Protein AF-A0A3G9JBB1-F1 (afdb_monomer)

Structure (mmCIF, N/CA/C/O backbone):
data_AF-A0A3G9JBB1-F1
#
_entry.id   AF-A0A3G9JBB1-F1
#
loop_
_atom_site.group_PDB
_atom_site.id
_atom_site.type_symbol
_atom_site.label_atom_id
_atom_site.label_alt_id
_atom_site.label_comp_id
_atom_site.label_asym_id
_atom_site.label_entity_id
_atom_site.label_seq_id
_atom_site.pdbx_PDB_ins_code
_atom_site.Cartn_x
_atom_site.Cartn_y
_atom_site.Cartn_z
_atom_site.occupancy
_atom_site.B_iso_or_equiv
_atom_site.auth_seq_id
_atom_site.auth_comp_id
_atom_site.auth_asym_id
_atom_site.auth_atom_id
_atom_site.pdbx_PDB_model_num
ATOM 1 N N . MET A 1 1 ? 3.336 -1.553 23.315 1.00 47.22 1 MET A N 1
ATOM 2 C CA . MET A 1 1 ? 3.738 -2.913 23.726 1.00 47.22 1 MET A CA 1
ATOM 3 C C . MET A 1 1 ? 4.589 -3.436 22.586 1.00 47.22 1 MET A C 1
ATOM 5 O O . MET A 1 1 ? 4.088 -3.445 21.471 1.00 47.22 1 MET A O 1
ATOM 9 N N . ASN A 1 2 ? 5.869 -3.726 22.813 1.00 69.81 2 ASN A N 1
ATOM 10 C CA . ASN A 1 2 ? 6.768 -4.138 21.732 1.00 69.81 2 ASN A CA 1
ATOM 11 C C . ASN A 1 2 ? 6.823 -5.663 21.725 1.00 69.81 2 ASN A C 1
ATOM 13 O O . ASN A 1 2 ? 7.457 -6.243 22.601 1.00 69.81 2 ASN A O 1
ATOM 17 N N . VAL A 1 3 ? 6.118 -6.289 20.783 1.00 82.12 3 VAL A N 1
ATOM 18 C CA . VAL A 1 3 ? 6.202 -7.737 20.553 1.00 82.12 3 VAL A CA 1
ATOM 19 C C . VAL A 1 3 ? 7.591 -8.055 20.004 1.00 82.12 3 VAL A C 1
ATOM 21 O O . VAL A 1 3 ? 8.069 -7.390 19.088 1.00 82.12 3 VAL A O 1
ATOM 24 N N . THR A 1 4 ? 8.248 -9.062 20.564 1.00 90.12 4 THR A N 1
ATOM 25 C CA . THR A 1 4 ? 9.575 -9.529 20.152 1.00 90.12 4 THR A CA 1
ATOM 26 C C . THR A 1 4 ? 9.501 -10.921 19.526 1.00 90.12 4 THR A C 1
ATOM 28 O O . THR A 1 4 ? 8.534 -11.658 19.715 1.00 90.12 4 THR A O 1
ATOM 31 N N . GLN A 1 5 ? 10.563 -11.345 18.831 1.00 92.44 5 GLN A N 1
ATOM 32 C CA . GLN A 1 5 ? 10.673 -12.736 18.370 1.00 92.44 5 GLN A CA 1
ATOM 33 C C . GLN A 1 5 ? 10.567 -13.741 19.533 1.00 92.44 5 GLN A C 1
ATOM 35 O O . GLN A 1 5 ? 10.033 -14.832 19.350 1.00 92.44 5 GLN A O 1
ATOM 40 N N . THR A 1 6 ? 11.045 -13.380 20.729 1.00 92.12 6 THR A N 1
ATOM 41 C CA . THR A 1 6 ? 10.911 -14.205 21.939 1.00 92.12 6 THR A CA 1
ATOM 42 C C . THR A 1 6 ? 9.448 -14.392 22.324 1.00 92.12 6 THR A C 1
ATOM 44 O O . THR A 1 6 ? 9.048 -15.515 22.615 1.00 92.12 6 THR A O 1
ATOM 47 N N . ASP A 1 7 ? 8.642 -13.330 22.261 1.00 91.56 7 ASP A N 1
ATOM 48 C CA . ASP A 1 7 ? 7.207 -13.412 22.548 1.00 91.56 7 ASP A CA 1
ATOM 49 C C . ASP A 1 7 ? 6.498 -14.323 21.539 1.00 91.56 7 ASP A C 1
ATOM 51 O O . ASP A 1 7 ? 5.713 -15.186 21.927 1.00 91.56 7 ASP A O 1
ATOM 55 N N . LEU A 1 8 ? 6.838 -14.199 20.251 1.00 91.50 8 LEU A N 1
ATOM 56 C CA . LEU A 1 8 ? 6.270 -15.033 19.186 1.00 91.50 8 LEU A CA 1
ATOM 57 C C . LEU A 1 8 ? 6.675 -16.509 19.296 1.00 91.50 8 LEU A C 1
ATOM 59 O O . LEU A 1 8 ? 5.877 -17.388 18.981 1.00 91.50 8 LEU A O 1
ATOM 63 N N . ASN A 1 9 ? 7.887 -16.803 19.775 1.00 90.25 9 ASN A N 1
ATOM 64 C CA . ASN A 1 9 ? 8.353 -18.177 19.987 1.00 90.25 9 ASN A CA 1
ATOM 65 C C . ASN A 1 9 ? 7.564 -18.919 21.080 1.00 90.25 9 ASN A C 1
ATOM 67 O O . ASN A 1 9 ? 7.598 -20.149 21.115 1.00 90.25 9 ASN A O 1
ATOM 71 N N . ASN A 1 10 ? 6.854 -18.198 21.954 1.00 90.00 10 ASN A N 1
ATOM 72 C CA . ASN A 1 10 ? 5.991 -18.805 22.968 1.00 90.00 10 ASN A CA 1
ATOM 73 C C . ASN A 1 10 ? 4.667 -19.328 22.380 1.00 90.00 10 ASN A C 1
ATOM 75 O O . ASN A 1 10 ? 3.950 -20.066 23.057 1.00 90.00 10 ASN A O 1
ATOM 79 N N . ILE A 1 11 ? 4.336 -18.980 21.130 1.00 87.88 11 ILE A N 1
ATOM 80 C CA . ILE A 1 11 ? 3.127 -19.449 20.446 1.00 87.88 11 ILE A CA 1
ATOM 81 C C . ILE A 1 11 ? 3.381 -20.859 19.893 1.00 87.88 11 ILE A C 1
ATOM 83 O O . ILE A 1 11 ? 4.048 -21.049 18.876 1.00 87.88 11 ILE A O 1
ATOM 87 N N . GLN A 1 12 ? 2.839 -21.866 20.580 1.00 85.19 12 GLN A N 1
ATOM 88 C CA . GLN A 1 12 ? 2.955 -23.271 20.189 1.00 85.19 12 GLN A CA 1
ATOM 89 C C . GLN A 1 12 ? 1.917 -23.652 19.126 1.00 85.19 12 GLN A C 1
ATOM 91 O O . GLN A 1 12 ? 0.768 -23.221 19.173 1.00 85.19 12 GLN A O 1
ATOM 96 N N . ASN A 1 13 ? 2.305 -24.515 18.188 1.00 85.00 13 ASN A N 1
ATOM 97 C CA . ASN A 1 13 ? 1.392 -25.146 17.236 1.00 85.00 13 ASN A CA 1
ATOM 98 C C . ASN A 1 13 ? 1.797 -26.606 16.997 1.00 85.00 13 ASN A C 1
ATOM 100 O O . ASN A 1 13 ? 2.959 -26.975 17.153 1.00 85.00 13 ASN A O 1
ATOM 104 N N . SER A 1 14 ? 0.830 -27.432 16.600 1.00 84.31 14 SER A N 1
ATOM 105 C CA . SER A 1 14 ? 0.990 -28.885 16.453 1.00 84.31 14 SER A CA 1
ATOM 106 C C . SER A 1 14 ? 1.957 -29.312 15.342 1.00 84.31 14 SER A C 1
ATOM 108 O O . SER A 1 14 ? 2.439 -30.442 15.361 1.00 84.31 14 SER A O 1
ATOM 110 N N . ALA A 1 15 ? 2.250 -28.426 14.389 1.00 86.06 15 ALA A N 1
ATOM 111 C CA . ALA A 1 15 ? 3.086 -28.697 13.224 1.00 86.06 15 ALA A CA 1
ATOM 112 C C . ALA A 1 15 ? 4.494 -28.074 13.323 1.00 86.06 15 ALA A C 1
ATOM 114 O O . ALA A 1 15 ? 5.248 -28.108 12.354 1.00 86.06 15 ALA A O 1
ATOM 115 N N . ASN A 1 16 ? 4.871 -27.532 14.490 1.00 84.44 16 ASN A N 1
ATOM 116 C CA . ASN A 1 16 ? 6.160 -26.873 14.736 1.00 84.44 16 ASN A CA 1
ATOM 117 C C . ASN A 1 16 ? 6.489 -25.720 13.764 1.00 84.44 16 ASN A C 1
ATOM 119 O O . ASN A 1 16 ? 7.662 -25.400 13.552 1.00 84.44 16 ASN A O 1
ATOM 123 N N . TYR A 1 17 ? 5.475 -25.060 13.197 1.00 87.94 17 TYR A N 1
ATOM 124 C CA . TYR A 1 17 ? 5.674 -23.807 12.472 1.00 87.94 17 TYR A CA 1
ATOM 125 C C . TYR A 1 17 ? 6.250 -22.738 13.405 1.00 87.94 17 TYR A C 1
ATOM 127 O O . TYR A 1 17 ? 6.011 -22.750 14.612 1.00 87.94 17 TYR A O 1
ATOM 135 N N . LYS A 1 18 ? 7.010 -21.793 12.853 1.00 86.88 18 LYS A N 1
ATOM 136 C CA . LYS A 1 18 ? 7.541 -20.651 13.603 1.00 86.88 18 LYS A CA 1
ATOM 137 C C . LYS A 1 18 ? 6.987 -19.367 13.019 1.00 86.88 18 LYS A C 1
ATOM 139 O O . LYS A 1 18 ? 7.023 -19.181 11.806 1.00 86.88 18 LYS A O 1
ATOM 144 N N . ILE A 1 19 ? 6.522 -18.476 13.886 1.00 89.81 19 ILE A N 1
ATOM 145 C CA . ILE A 1 19 ? 6.138 -17.128 13.481 1.00 89.81 19 ILE A CA 1
ATOM 146 C C . ILE A 1 19 ? 7.417 -16.298 13.413 1.00 89.81 19 ILE A C 1
ATOM 148 O O . ILE A 1 19 ? 8.155 -16.198 14.395 1.00 89.81 19 ILE A O 1
ATOM 152 N N . LYS A 1 20 ? 7.697 -15.726 12.245 1.00 88.69 20 LYS A N 1
ATOM 153 C CA . LYS A 1 20 ? 8.835 -14.833 12.041 1.00 88.69 20 LYS A CA 1
ATOM 154 C C . LYS A 1 20 ? 8.417 -13.403 12.366 1.00 88.69 20 LYS A C 1
ATOM 156 O O . LYS A 1 20 ? 7.513 -12.870 11.734 1.00 88.69 20 LYS A O 1
ATOM 161 N N . TYR A 1 21 ? 9.110 -12.780 13.311 1.00 89.75 21 TYR A N 1
ATOM 162 C CA . TYR A 1 21 ? 9.045 -11.340 13.507 1.00 89.75 21 TYR A CA 1
ATOM 163 C C . TYR A 1 21 ? 9.788 -10.641 12.364 1.00 89.75 21 TYR A C 1
ATOM 165 O O . TYR A 1 21 ? 10.922 -11.003 12.040 1.00 89.75 21 TYR A O 1
ATOM 173 N N . CYS A 1 22 ? 9.165 -9.627 11.773 1.00 87.38 22 CYS A N 1
ATOM 174 C CA . CYS A 1 22 ? 9.817 -8.713 10.847 1.00 87.38 22 CYS A CA 1
ATOM 175 C C . CYS A 1 22 ? 9.667 -7.295 11.394 1.00 87.38 22 CYS A C 1
ATOM 177 O O . CYS A 1 22 ? 8.553 -6.838 11.629 1.00 87.38 22 CYS A O 1
ATOM 179 N N . SER A 1 23 ? 10.797 -6.632 11.643 1.00 86.56 23 SER A N 1
ATOM 180 C CA . SER A 1 23 ? 10.837 -5.229 12.068 1.00 86.56 23 SER A CA 1
ATOM 181 C C . SER A 1 23 ? 10.787 -4.248 10.903 1.00 86.56 23 SER A C 1
ATOM 183 O O . SER A 1 23 ? 10.598 -3.057 11.131 1.00 86.56 23 SER A O 1
ATOM 185 N N . ASP A 1 24 ? 11.025 -4.730 9.685 1.00 89.44 24 ASP A N 1
ATOM 186 C CA . ASP A 1 24 ? 11.075 -3.891 8.498 1.00 89.44 24 ASP A CA 1
ATOM 187 C C . ASP A 1 24 ? 9.656 -3.545 8.053 1.00 89.44 24 ASP A C 1
ATOM 189 O O . ASP A 1 24 ? 8.741 -4.364 8.139 1.00 89.44 24 ASP A O 1
ATOM 193 N N . THR A 1 25 ? 9.482 -2.335 7.525 1.00 89.06 25 THR A N 1
ATOM 194 C CA . THR A 1 25 ? 8.199 -1.876 6.982 1.00 89.06 25 THR A CA 1
ATOM 195 C C . THR A 1 25 ? 7.696 -2.789 5.862 1.00 89.06 25 THR A C 1
ATOM 197 O O . THR A 1 25 ? 6.499 -3.046 5.758 1.00 89.06 25 THR A O 1
ATOM 200 N N . ILE A 1 26 ? 8.610 -3.289 5.024 1.00 93.25 26 ILE A N 1
ATOM 201 C CA . ILE A 1 26 ? 8.314 -4.242 3.953 1.00 93.25 26 ILE A CA 1
ATOM 202 C C . ILE A 1 26 ? 9.235 -5.444 4.116 1.00 93.25 26 ILE A C 1
ATOM 204 O O . ILE A 1 26 ? 10.459 -5.315 4.084 1.00 93.25 26 ILE A O 1
ATOM 208 N N . TYR A 1 27 ? 8.636 -6.622 4.240 1.00 93.94 27 TYR A N 1
ATOM 209 C CA . TYR A 1 27 ? 9.347 -7.886 4.243 1.00 93.94 27 TYR A CA 1
ATOM 210 C C . TYR A 1 27 ? 9.464 -8.416 2.814 1.00 93.94 27 TYR A C 1
ATOM 212 O O . TYR A 1 27 ? 8.456 -8.664 2.153 1.00 93.94 27 TYR A O 1
ATOM 220 N N . TYR A 1 28 ? 10.693 -8.609 2.338 1.00 95.19 28 TYR A N 1
ATOM 221 C CA . TYR A 1 28 ? 10.950 -9.192 1.024 1.00 95.19 28 TYR A CA 1
ATOM 222 C C . TYR A 1 28 ? 11.345 -10.663 1.131 1.00 95.19 28 TYR A C 1
ATOM 224 O O . TYR A 1 28 ? 12.159 -11.046 1.975 1.00 95.19 28 TYR A O 1
ATOM 232 N N . VAL A 1 29 ? 10.805 -11.477 0.227 1.00 94.44 29 VAL A N 1
ATOM 233 C CA . VAL A 1 29 ? 11.170 -12.888 0.061 1.00 94.44 29 VAL A CA 1
ATOM 234 C C . VAL A 1 29 ? 11.538 -13.125 -1.392 1.00 94.44 29 VAL A C 1
ATOM 236 O O . VAL A 1 29 ? 10.784 -12.748 -2.284 1.00 94.44 29 VAL A O 1
ATOM 239 N N . THR A 1 30 ? 12.673 -13.775 -1.626 1.00 94.19 30 THR A N 1
ATOM 240 C CA . THR A 1 30 ? 13.056 -14.258 -2.955 1.00 94.19 30 THR A CA 1
ATOM 241 C C . THR A 1 30 ? 12.919 -15.772 -2.974 1.00 94.19 30 THR A C 1
ATOM 243 O O . THR A 1 30 ? 13.460 -16.452 -2.100 1.00 94.19 30 THR A O 1
ATOM 246 N N . SER A 1 31 ? 12.172 -16.289 -3.942 1.00 92.44 31 SER A N 1
ATOM 247 C CA . SER A 1 31 ? 11.981 -17.718 -4.157 1.00 92.44 31 SER A CA 1
ATOM 248 C C . SER A 1 31 ? 13.265 -18.384 -4.665 1.00 92.44 31 SER A C 1
ATOM 250 O O . SER A 1 31 ? 14.208 -17.729 -5.124 1.00 92.44 31 SER A O 1
ATOM 252 N N . SER A 1 32 ? 13.279 -19.716 -4.660 1.00 88.81 32 SER A N 1
ATOM 253 C CA . SER A 1 32 ? 14.379 -20.512 -5.217 1.00 88.81 32 SER A CA 1
ATOM 254 C C . SER A 1 32 ? 14.631 -20.271 -6.716 1.00 88.81 32 SER A C 1
ATOM 256 O O . SER A 1 32 ? 15.752 -20.466 -7.186 1.00 88.81 32 SER A O 1
ATOM 258 N N . ASN A 1 33 ? 13.619 -19.814 -7.462 1.00 86.50 33 ASN A N 1
ATOM 259 C CA . ASN A 1 33 ? 13.704 -19.506 -8.894 1.00 86.50 33 ASN A CA 1
ATOM 260 C C . ASN A 1 33 ? 13.977 -18.014 -9.196 1.00 86.50 33 ASN A C 1
ATOM 262 O O . ASN A 1 33 ? 13.985 -17.623 -10.362 1.00 86.50 33 ASN A O 1
ATOM 266 N N . GLY A 1 34 ? 14.210 -17.188 -8.168 1.00 87.81 34 GLY A N 1
ATOM 267 C CA . GLY A 1 34 ? 14.537 -15.767 -8.310 1.00 87.81 34 GLY A CA 1
ATOM 268 C C . GLY A 1 34 ? 13.336 -14.817 -8.360 1.00 87.81 34 GLY A C 1
ATOM 269 O O . GLY A 1 34 ? 13.542 -13.608 -8.442 1.00 87.81 34 GLY A O 1
ATOM 270 N N . GLN A 1 35 ? 12.099 -15.316 -8.280 1.00 90.38 35 GLN A N 1
ATOM 271 C CA . GLN A 1 35 ? 10.915 -14.465 -8.135 1.00 90.38 35 GLN A CA 1
ATOM 272 C C . GLN A 1 35 ? 10.918 -13.758 -6.780 1.00 90.38 35 GLN A C 1
ATOM 274 O O . GLN A 1 35 ? 11.235 -14.350 -5.749 1.00 90.38 35 GLN A O 1
ATOM 279 N N . LYS A 1 36 ? 10.533 -12.483 -6.772 1.00 94.31 36 LYS A N 1
ATOM 280 C CA . LYS A 1 36 ? 10.528 -11.656 -5.565 1.00 94.31 36 LYS A CA 1
ATOM 281 C C . LYS A 1 36 ? 9.104 -11.377 -5.104 1.00 94.31 36 LYS A C 1
ATOM 283 O O . LYS A 1 36 ? 8.207 -11.141 -5.908 1.00 94.31 36 LYS A O 1
ATOM 288 N N . MET A 1 37 ? 8.897 -11.395 -3.799 1.00 96.12 37 MET A N 1
ATOM 289 C CA . MET A 1 37 ? 7.620 -11.139 -3.148 1.00 96.12 37 MET A CA 1
ATOM 290 C C . MET A 1 37 ? 7.805 -10.050 -2.097 1.00 96.12 37 MET A C 1
ATOM 292 O O . MET A 1 37 ? 8.820 -10.039 -1.395 1.00 96.12 37 MET A O 1
ATOM 296 N N . ALA A 1 38 ? 6.823 -9.165 -1.977 1.00 95.69 38 ALA A N 1
ATOM 297 C CA . ALA A 1 38 ? 6.781 -8.113 -0.970 1.00 95.69 38 ALA A CA 1
ATOM 298 C C . ALA A 1 38 ? 5.578 -8.320 -0.045 1.00 95.69 38 ALA A C 1
ATOM 300 O O . ALA A 1 38 ? 4.465 -8.549 -0.510 1.00 95.69 38 ALA A O 1
ATOM 301 N N . PHE A 1 39 ? 5.796 -8.223 1.261 1.00 94.12 39 PHE A N 1
ATOM 302 C CA . PHE A 1 39 ? 4.758 -8.329 2.281 1.00 94.12 39 PHE A CA 1
ATOM 303 C C . PHE A 1 39 ? 4.801 -7.073 3.138 1.00 94.12 39 PHE A C 1
ATOM 305 O O . PHE A 1 39 ? 5.846 -6.745 3.704 1.00 94.12 39 PHE A O 1
ATOM 312 N N . THR A 1 40 ? 3.690 -6.355 3.233 1.00 91.94 40 THR A N 1
ATOM 313 C CA . THR A 1 40 ? 3.617 -5.151 4.061 1.00 91.94 40 THR A CA 1
ATOM 314 C C . THR A 1 40 ? 2.192 -4.866 4.509 1.00 91.94 40 THR A C 1
ATOM 316 O O . THR A 1 40 ? 1.233 -5.493 4.061 1.00 91.94 40 THR A O 1
ATOM 319 N N . HIS A 1 41 ? 2.051 -3.918 5.424 1.00 89.19 41 HIS A N 1
ATOM 320 C CA . HIS A 1 41 ? 0.760 -3.396 5.814 1.00 89.19 41 HIS A CA 1
ATOM 321 C C . HIS A 1 41 ? 0.441 -2.205 4.906 1.00 89.19 41 HIS A C 1
ATOM 323 O O . HIS A 1 41 ? 1.225 -1.270 4.791 1.00 89.19 41 HIS A O 1
ATOM 329 N N . GLY A 1 42 ? -0.708 -2.211 4.237 1.00 89.94 42 GLY A N 1
ATOM 330 C CA . GLY A 1 42 ? -1.054 -1.167 3.258 1.00 89.94 42 GLY A CA 1
ATOM 331 C C . GLY A 1 42 ? -1.244 0.237 3.853 1.00 89.94 42 GLY A C 1
ATOM 332 O O . GLY A 1 42 ? -1.306 1.200 3.097 1.00 89.94 42 GLY A O 1
ATOM 333 N N . ASN A 1 43 ? -1.250 0.381 5.186 1.00 90.56 43 ASN A N 1
ATOM 334 C CA . ASN A 1 43 ? -1.349 1.689 5.847 1.00 90.56 43 ASN A CA 1
ATOM 335 C C . ASN A 1 43 ? -0.153 2.593 5.537 1.00 90.56 43 ASN A C 1
ATOM 337 O O . ASN A 1 43 ? -0.252 3.805 5.675 1.00 90.56 43 ASN A O 1
ATOM 341 N N . ILE A 1 44 ? 0.978 2.020 5.123 1.00 92.50 44 ILE A N 1
ATOM 342 C CA . ILE A 1 44 ? 2.163 2.794 4.747 1.00 92.50 44 ILE A CA 1
ATOM 343 C C . ILE A 1 44 ? 1.921 3.641 3.490 1.00 92.50 44 ILE A C 1
ATOM 345 O O . ILE A 1 44 ? 2.658 4.589 3.246 1.00 92.50 44 ILE A O 1
ATOM 349 N N . PHE A 1 45 ? 0.890 3.309 2.705 1.00 94.06 45 PHE A N 1
ATOM 350 C CA . PHE A 1 45 ? 0.518 4.005 1.473 1.00 94.06 45 PHE A CA 1
ATOM 351 C C . PHE A 1 45 ? -0.625 5.007 1.662 1.00 94.06 45 PHE A C 1
ATOM 353 O O . PHE A 1 45 ? -1.073 5.623 0.697 1.00 94.06 45 PHE A O 1
ATOM 360 N N . THR A 1 46 ? -1.122 5.163 2.886 1.00 93.19 46 THR A N 1
ATOM 361 C CA . THR A 1 46 ? -2.321 5.948 3.177 1.00 93.19 46 THR A CA 1
ATOM 362 C C . THR A 1 46 ? -1.980 7.108 4.101 1.00 93.19 46 THR A C 1
ATOM 364 O O . THR A 1 46 ? -1.402 6.895 5.167 1.00 93.19 46 THR A O 1
ATOM 367 N N . MET A 1 47 ? -2.309 8.331 3.688 1.00 94.94 47 MET A N 1
ATOM 368 C CA . MET A 1 47 ? -1.812 9.567 4.296 1.00 94.94 47 MET A CA 1
ATOM 369 C C . MET A 1 47 ? -2.080 9.678 5.799 1.00 94.94 47 MET A C 1
ATOM 371 O O . MET A 1 47 ? -1.215 10.127 6.547 1.00 94.94 47 MET A O 1
ATOM 375 N N . PHE A 1 48 ? -3.265 9.281 6.259 1.00 94.06 48 PHE A N 1
ATOM 376 C CA . PHE A 1 48 ? -3.661 9.450 7.654 1.00 94.06 48 PHE A CA 1
ATOM 377 C C . PHE A 1 48 ? -3.194 8.308 8.553 1.00 94.06 48 PHE A C 1
ATOM 379 O O . PHE A 1 48 ? -3.046 8.535 9.754 1.00 94.06 48 PHE A O 1
ATOM 386 N N . ASN A 1 49 ? -2.980 7.103 8.018 1.00 92.88 49 ASN A N 1
ATOM 387 C CA . ASN A 1 49 ? -2.576 5.925 8.798 1.00 92.88 49 ASN A CA 1
ATOM 388 C C . ASN A 1 49 ? -1.096 5.531 8.641 1.00 92.88 49 ASN A C 1
ATOM 390 O O . ASN A 1 49 ? -0.614 4.670 9.389 1.00 92.88 49 ASN A O 1
ATOM 394 N N . ALA A 1 50 ? -0.360 6.141 7.714 1.00 94.62 50 ALA A N 1
ATOM 395 C CA . ALA A 1 50 ? 1.080 5.957 7.591 1.00 94.62 50 ALA A CA 1
ATOM 396 C C . ALA A 1 50 ? 1.823 6.630 8.758 1.00 94.62 50 ALA A C 1
ATOM 398 O O . ALA A 1 50 ? 1.413 7.707 9.198 1.00 94.62 50 ALA A O 1
ATOM 399 N N . PRO A 1 51 ? 2.927 6.044 9.256 1.00 93.44 51 PRO A N 1
ATOM 400 C CA . PRO A 1 51 ? 3.752 6.681 10.278 1.00 93.44 51 PRO A CA 1
ATOM 401 C C . PRO A 1 51 ? 4.253 8.067 9.840 1.00 93.44 51 PRO A C 1
ATOM 403 O O . PRO A 1 51 ? 4.917 8.185 8.812 1.00 93.44 51 PRO A O 1
ATOM 406 N N . ASP A 1 52 ? 3.986 9.105 10.636 1.00 94.25 52 ASP A N 1
ATOM 407 C CA . ASP A 1 52 ? 4.484 10.458 10.365 1.00 94.25 52 ASP A CA 1
ATOM 408 C C . ASP A 1 52 ? 5.805 10.685 11.102 1.00 94.25 52 ASP A C 1
ATOM 410 O O . ASP A 1 52 ? 5.837 10.910 12.315 1.00 94.25 52 ASP A O 1
ATOM 414 N N . LEU A 1 53 ? 6.903 10.630 10.349 1.00 91.69 53 LEU A N 1
ATOM 415 C CA . LEU A 1 53 ? 8.250 10.760 10.893 1.00 91.69 53 LEU A CA 1
ATOM 416 C C . LEU A 1 53 ? 8.683 12.207 11.159 1.00 91.69 53 LEU A C 1
ATOM 418 O O . LEU A 1 53 ? 9.700 12.404 11.826 1.00 91.69 53 LEU A O 1
ATOM 422 N N . GLN A 1 54 ? 7.942 13.198 10.657 1.00 90.31 54 GLN A N 1
ATOM 423 C CA . GLN A 1 54 ? 8.309 14.615 10.727 1.00 90.31 54 GLN A CA 1
ATOM 424 C C . GLN A 1 54 ? 7.530 15.382 11.795 1.00 90.31 54 GLN A C 1
ATOM 426 O O . GLN A 1 54 ? 7.982 16.431 12.258 1.00 90.31 54 GLN A O 1
ATOM 431 N N . SER A 1 55 ? 6.382 14.858 12.228 1.00 92.56 55 SER A N 1
ATOM 432 C CA . SER A 1 55 ? 5.631 15.456 13.328 1.00 92.56 55 SER A CA 1
ATOM 433 C C . SER A 1 55 ? 6.410 15.454 14.649 1.00 92.56 55 SER A C 1
ATOM 435 O O . SER A 1 55 ? 7.240 14.589 14.939 1.00 92.56 55 SER A O 1
ATOM 437 N N . SER A 1 56 ? 6.040 16.379 15.539 1.00 93.50 56 SER A N 1
ATOM 438 C CA . SER A 1 56 ? 6.529 16.401 16.929 1.00 93.50 56 SER A CA 1
ATOM 439 C C . SER A 1 56 ? 6.143 15.163 17.758 1.00 93.50 56 SER A C 1
ATOM 441 O O . SER A 1 56 ? 6.639 14.998 18.873 1.00 93.50 56 SER A O 1
ATOM 443 N N . LEU A 1 57 ? 5.265 14.301 17.229 1.00 94.75 57 LEU A N 1
ATOM 444 C CA . LEU A 1 57 ? 4.810 13.052 17.844 1.00 94.75 57 LEU A CA 1
ATOM 445 C C . LEU A 1 57 ? 5.337 11.808 17.119 1.00 94.75 57 LEU A C 1
ATOM 447 O O . LEU A 1 57 ? 4.811 10.717 17.337 1.00 94.75 57 LEU A O 1
ATOM 451 N N . SER A 1 58 ? 6.352 11.959 16.264 1.00 92.94 58 SER A N 1
ATOM 452 C CA . SER A 1 58 ? 6.915 10.870 15.465 1.00 92.94 58 SER A CA 1
ATOM 453 C C . SER A 1 58 ? 7.119 9.575 16.274 1.00 92.94 58 SER A C 1
ATOM 455 O O . SER A 1 58 ? 7.670 9.622 17.382 1.00 92.94 58 SER A O 1
ATOM 457 N N . PRO A 1 59 ? 6.671 8.408 15.762 1.00 92.75 59 PRO A N 1
ATOM 458 C CA . PRO A 1 59 ? 6.102 8.169 14.427 1.00 92.75 59 PRO A CA 1
ATOM 459 C C . PRO A 1 59 ? 4.553 8.143 14.396 1.00 92.75 59 PRO A C 1
ATOM 461 O O . PRO A 1 59 ? 3.958 7.449 13.571 1.00 92.75 59 PRO A O 1
ATOM 464 N N . LEU A 1 60 ? 3.874 8.795 15.347 1.00 95.00 60 LEU A N 1
ATOM 465 C CA . LEU A 1 60 ? 2.427 8.657 15.545 1.00 95.00 60 LEU A CA 1
ATOM 466 C C . LEU A 1 60 ? 1.622 9.222 14.352 1.00 95.00 60 LEU A C 1
ATOM 468 O O . LEU A 1 60 ? 1.827 10.385 14.005 1.00 95.00 60 LEU A O 1
ATOM 472 N N . PRO A 1 61 ? 0.684 8.460 13.754 1.00 95.62 61 PRO A N 1
ATOM 473 C CA . PRO A 1 61 ? -0.130 8.923 12.628 1.00 95.62 61 PRO A CA 1
ATOM 474 C C . PRO A 1 61 ? -1.389 9.691 13.072 1.00 95.62 61 PRO A C 1
ATOM 476 O O . PRO A 1 61 ? -1.865 9.522 14.200 1.00 95.62 61 PRO A O 1
ATOM 479 N N . VAL A 1 62 ? -2.011 10.442 12.153 1.00 95.69 62 VAL A N 1
ATOM 480 C CA . VAL A 1 62 ? -3.326 11.093 12.365 1.00 95.69 62 VAL A CA 1
ATOM 481 C C . VAL A 1 62 ? -4.389 10.070 12.786 1.00 95.69 62 VAL A C 1
ATOM 483 O O . VAL A 1 62 ? -5.180 10.322 13.698 1.00 95.69 62 VAL A O 1
ATOM 486 N N . GLY A 1 63 ? -4.360 8.877 12.187 1.00 92.75 63 GLY A N 1
ATOM 487 C CA . GLY A 1 63 ? -5.251 7.755 12.484 1.00 92.75 63 GLY A CA 1
ATOM 488 C C . GLY A 1 63 ? -5.231 7.308 13.949 1.00 92.75 63 GLY A C 1
ATOM 489 O O . GLY A 1 63 ? -6.21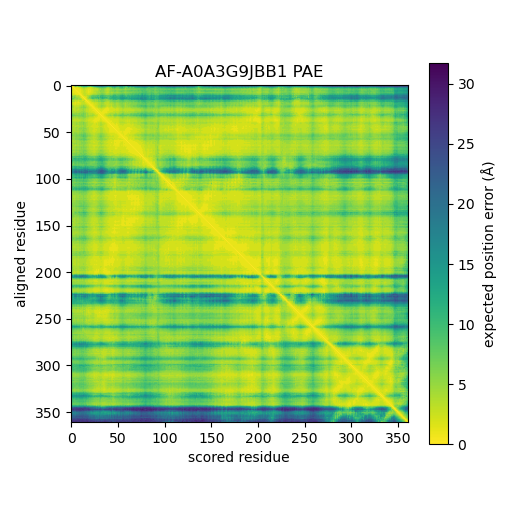3 6.740 14.437 1.00 92.75 63 GLY A O 1
ATOM 490 N N . HIS A 1 64 ? -4.176 7.637 14.710 1.00 93.88 64 HIS A N 1
ATOM 491 C CA . HIS A 1 64 ? -4.175 7.434 16.158 1.00 93.88 64 HIS A CA 1
ATOM 492 C C . HIS A 1 64 ? -5.293 8.229 16.835 1.00 93.88 64 HIS A C 1
ATOM 494 O O . HIS A 1 64 ? -6.061 7.673 17.617 1.00 93.88 64 HIS A O 1
ATOM 500 N N . PHE A 1 65 ? -5.410 9.518 16.516 1.00 95.88 65 PHE A N 1
ATOM 501 C CA . PHE A 1 65 ? -6.425 10.404 17.085 1.00 95.88 65 PHE A CA 1
ATOM 502 C C . PHE A 1 65 ? -7.830 9.981 16.659 1.00 95.88 65 PHE A C 1
ATOM 504 O O . PHE A 1 65 ? -8.741 9.965 17.485 1.00 95.88 65 PHE A O 1
ATOM 511 N N . VAL A 1 66 ? -7.980 9.514 15.415 1.00 92.38 66 VAL A N 1
ATOM 512 C CA . VAL A 1 66 ? -9.228 8.905 14.931 1.00 92.38 66 VAL A CA 1
ATOM 513 C C . VAL A 1 66 ? -9.613 7.689 15.776 1.00 92.38 66 VAL A C 1
ATOM 515 O O . VAL A 1 66 ? -10.735 7.598 16.269 1.00 92.38 66 VAL A O 1
ATOM 518 N N . THR A 1 67 ? -8.663 6.792 16.035 1.00 89.56 67 THR A N 1
ATOM 519 C CA . THR A 1 67 ? -8.892 5.601 16.867 1.00 89.56 67 THR A CA 1
ATOM 520 C C . THR A 1 67 ? -9.264 5.974 18.307 1.00 89.56 67 THR A C 1
ATOM 522 O O . THR A 1 67 ? -10.120 5.331 18.915 1.00 89.56 67 THR A O 1
ATOM 525 N N . ARG A 1 68 ? -8.669 7.037 18.868 1.00 92.75 68 ARG A N 1
ATOM 526 C CA . ARG A 1 68 ? -9.006 7.539 20.214 1.00 92.75 68 ARG A CA 1
ATOM 527 C C . ARG A 1 68 ? -10.402 8.149 20.277 1.00 92.75 68 ARG A C 1
ATOM 529 O O . ARG A 1 68 ? -11.120 7.871 21.233 1.00 92.75 68 ARG A O 1
ATOM 536 N N . ALA A 1 69 ? -10.804 8.892 19.252 1.00 93.25 69 ALA A N 1
ATOM 537 C CA . ALA A 1 69 ? -12.157 9.421 19.123 1.00 93.25 69 ALA A CA 1
ATOM 538 C C . ALA A 1 69 ? -13.206 8.298 19.029 1.00 93.25 69 ALA A C 1
ATOM 540 O O . ALA A 1 69 ? -14.224 8.335 19.716 1.00 93.25 69 ALA A O 1
ATOM 541 N N . ILE A 1 70 ? -12.926 7.243 18.255 1.00 88.56 70 ILE A N 1
ATOM 542 C CA . ILE A 1 70 ? -13.780 6.045 18.200 1.00 88.56 70 ILE A CA 1
ATOM 543 C C . ILE A 1 70 ? -13.848 5.369 19.573 1.00 88.56 70 ILE A C 1
ATOM 545 O O . ILE A 1 70 ? -14.933 5.026 20.036 1.00 88.56 70 ILE A O 1
ATOM 549 N N . GLY A 1 71 ? -12.710 5.216 20.255 1.00 88.31 71 GLY A N 1
ATOM 550 C CA . GLY A 1 71 ? -12.664 4.674 21.614 1.00 88.31 71 GLY A CA 1
ATOM 551 C C . GLY A 1 71 ? -13.505 5.480 22.608 1.00 88.31 71 GLY A C 1
ATOM 552 O O . GLY A 1 71 ? -14.217 4.887 23.415 1.00 88.31 71 GLY A O 1
ATOM 553 N N . TYR A 1 72 ? -13.480 6.814 22.515 1.00 91.88 72 TYR A N 1
ATOM 554 C CA . TYR A 1 72 ? -14.321 7.709 23.316 1.00 91.88 72 TYR A CA 1
ATOM 555 C C . TYR A 1 72 ? -15.813 7.465 23.060 1.00 91.88 72 TYR A C 1
ATOM 557 O O . TYR A 1 72 ? -16.577 7.258 24.003 1.00 91.88 72 TYR A O 1
ATOM 565 N N . MET A 1 73 ? -16.216 7.424 21.785 1.00 90.44 73 MET A N 1
ATOM 566 C CA . MET A 1 73 ? -17.593 7.132 21.385 1.00 90.44 73 MET A CA 1
ATOM 567 C C . MET A 1 73 ? -18.061 5.793 21.961 1.00 90.44 73 MET A C 1
ATOM 569 O O . MET A 1 73 ? -19.101 5.737 22.611 1.00 90.44 73 MET A O 1
ATOM 573 N N . LEU A 1 74 ? -17.275 4.726 21.775 1.00 87.00 74 LEU A N 1
ATOM 574 C CA . LEU A 1 74 ? -17.621 3.397 22.276 1.00 87.00 74 LEU A CA 1
ATOM 575 C C . LEU A 1 74 ? -17.724 3.380 23.799 1.00 87.00 74 LEU A C 1
ATOM 577 O O . LEU A 1 74 ? -18.700 2.855 24.325 1.00 87.00 74 LEU A O 1
ATOM 581 N N . ASN A 1 75 ? -16.780 3.996 24.513 1.00 88.50 75 ASN A N 1
ATOM 582 C CA . ASN A 1 75 ? -16.806 4.052 25.973 1.00 88.50 75 ASN A CA 1
ATOM 583 C C . ASN A 1 75 ? -18.107 4.671 26.514 1.00 88.50 75 ASN A C 1
ATOM 585 O O . ASN A 1 75 ? -18.623 4.216 27.529 1.00 88.50 75 ASN A O 1
ATOM 589 N N . ASN A 1 76 ? -18.679 5.646 25.805 1.00 88.81 76 ASN A N 1
ATOM 590 C CA . ASN A 1 76 ? -19.956 6.265 26.170 1.00 88.81 76 ASN A CA 1
ATOM 591 C C . ASN A 1 76 ? -21.191 5.412 25.828 1.00 88.81 76 ASN A C 1
ATOM 593 O O . ASN A 1 76 ? -22.300 5.752 26.238 1.00 88.81 76 ASN A O 1
ATOM 597 N N . THR A 1 77 ? -21.019 4.315 25.087 1.00 86.06 77 THR A N 1
ATOM 598 C CA . THR A 1 77 ? -22.086 3.347 24.772 1.00 86.06 77 THR A CA 1
ATOM 599 C C . THR A 1 77 ? -22.056 2.102 25.657 1.00 86.06 77 THR A C 1
ATOM 601 O O . THR A 1 77 ? -23.050 1.379 25.721 1.00 86.06 77 THR A O 1
ATOM 604 N N . LEU A 1 78 ? -20.940 1.845 26.345 1.00 88.94 78 LEU A N 1
ATOM 605 C CA . LEU A 1 78 ? -20.774 0.667 27.191 1.00 88.94 78 LEU A CA 1
ATOM 606 C C . LEU A 1 78 ? -21.546 0.807 28.505 1.00 88.94 78 LEU A C 1
ATOM 608 O O . LEU A 1 78 ? -21.556 1.856 29.149 1.00 88.94 78 LEU A O 1
ATOM 612 N N . THR A 1 79 ? -22.159 -0.291 28.939 1.00 91.50 79 THR A N 1
ATOM 613 C CA . THR A 1 79 ? -22.731 -0.393 30.288 1.00 91.50 79 THR A CA 1
ATOM 614 C C . THR A 1 79 ? -21.646 -0.725 31.327 1.00 91.50 79 THR A C 1
ATOM 616 O O . THR A 1 79 ? -20.587 -1.247 30.969 1.00 91.50 79 THR A O 1
ATOM 619 N N . PRO A 1 80 ? -21.851 -0.438 32.631 1.00 91.62 80 PRO A N 1
ATOM 620 C CA . PRO A 1 80 ? -20.860 -0.759 33.658 1.00 91.62 80 PRO A CA 1
ATOM 621 C C . PRO A 1 80 ? -20.470 -2.245 33.662 1.00 91.62 80 PRO A C 1
ATOM 623 O O . PRO A 1 80 ? -21.326 -3.117 33.787 1.00 91.62 80 PRO A O 1
ATOM 626 N N . GLY A 1 81 ? -19.168 -2.523 33.562 1.00 89.00 81 GLY A N 1
ATOM 627 C CA . GLY A 1 81 ? -18.619 -3.884 33.508 1.00 89.00 81 GLY A CA 1
ATOM 628 C C . GLY A 1 81 ? -18.561 -4.498 32.106 1.00 89.00 81 GLY A C 1
ATOM 629 O O . GLY A 1 81 ? -17.987 -5.572 31.954 1.00 89.00 81 GLY A O 1
ATOM 630 N N . GLN A 1 82 ? -19.101 -3.815 31.097 1.00 89.38 82 GLN A N 1
ATOM 631 C CA . GLN A 1 82 ? -18.997 -4.203 29.697 1.00 89.38 82 GLN A CA 1
ATOM 632 C C . GLN A 1 82 ? -17.694 -3.679 29.081 1.00 89.38 82 GLN A C 1
ATOM 634 O O . GLN A 1 82 ? -17.191 -2.614 29.442 1.00 89.38 82 GLN A O 1
ATOM 639 N N . THR A 1 83 ? -17.166 -4.411 28.110 1.00 86.00 83 THR A N 1
ATOM 640 C CA . THR A 1 83 ? -16.039 -4.012 27.269 1.00 86.00 83 THR A CA 1
ATOM 641 C C . THR A 1 83 ? -16.483 -3.890 25.816 1.00 86.00 83 THR A C 1
ATOM 643 O O . THR A 1 83 ? -17.530 -4.406 25.425 1.00 86.00 83 THR A O 1
ATOM 646 N N . VAL A 1 84 ? -15.662 -3.250 24.978 1.00 80.31 84 VAL A N 1
ATOM 647 C CA . VAL A 1 84 ? -15.919 -3.225 23.530 1.00 80.31 84 VAL A CA 1
ATOM 648 C C . VAL A 1 84 ? -16.049 -4.633 22.958 1.00 80.31 84 VAL A C 1
ATOM 650 O O . VAL A 1 84 ? -16.839 -4.814 22.055 1.00 80.31 84 VAL A O 1
ATOM 653 N N . ALA A 1 85 ? -15.382 -5.647 23.523 1.00 79.06 85 ALA A N 1
ATOM 654 C CA . ALA A 1 85 ? -15.470 -7.026 23.045 1.00 79.06 85 ALA A CA 1
ATOM 655 C C . ALA A 1 85 ? -16.872 -7.650 23.169 1.00 79.06 85 ALA A C 1
ATOM 657 O O . ALA A 1 85 ? -17.175 -8.622 22.477 1.00 79.06 85 ALA A O 1
ATOM 658 N N . ASP A 1 86 ? -17.718 -7.095 24.037 1.00 80.88 86 ASP A N 1
ATOM 659 C CA . ASP A 1 86 ? -19.072 -7.586 24.295 1.00 80.88 86 ASP A CA 1
ATOM 660 C C . ASP A 1 86 ? -20.116 -6.989 23.335 1.00 80.88 86 ASP A C 1
ATOM 662 O O . ASP A 1 86 ? -21.284 -7.379 23.368 1.00 80.88 86 ASP A O 1
ATOM 666 N N . LEU A 1 87 ? -19.732 -6.017 22.502 1.00 79.06 87 LEU A N 1
ATOM 667 C CA . LEU A 1 87 ? -20.603 -5.457 21.470 1.00 79.06 87 LEU A CA 1
ATOM 668 C C . LEU A 1 87 ? -20.591 -6.362 20.220 1.00 79.06 87 LEU A C 1
ATOM 670 O O . LEU A 1 87 ? -19.597 -7.012 19.904 1.00 79.06 87 LEU A O 1
ATOM 674 N N . SER A 1 88 ? -21.700 -6.410 19.481 1.00 74.88 88 SER A N 1
ATOM 675 C CA . SER A 1 88 ? -21.779 -7.140 18.205 1.00 74.88 88 SER A CA 1
ATOM 676 C C . SER A 1 88 ? -21.051 -6.396 17.081 1.00 74.88 88 SER A C 1
ATOM 678 O O . SER A 1 88 ? -21.113 -5.166 17.038 1.00 74.88 88 SER A O 1
ATOM 680 N N . GLY A 1 89 ? -20.443 -7.118 16.132 1.00 70.00 89 GLY A N 1
ATOM 681 C CA . GLY A 1 89 ? -19.837 -6.525 14.930 1.00 70.00 89 GLY A CA 1
ATOM 682 C C . GLY A 1 89 ? -18.534 -5.767 15.192 1.00 70.00 89 GLY A C 1
ATOM 683 O O . GLY A 1 89 ? -18.078 -4.990 14.356 1.00 70.00 89 GLY A O 1
ATOM 684 N N . GLN A 1 90 ? -17.944 -5.964 16.365 1.00 69.00 90 GLN A N 1
ATOM 685 C CA . GLN A 1 90 ? -16.680 -5.351 16.756 1.00 69.00 90 GLN A CA 1
ATOM 686 C C . GLN A 1 90 ? -15.564 -6.018 15.982 1.00 69.00 90 GLN A C 1
ATOM 688 O O . GLN A 1 90 ? -15.617 -7.223 15.826 1.00 69.00 90 GLN A O 1
ATOM 693 N N . GLY A 1 91 ? -14.573 -5.267 15.501 1.00 58.00 91 GLY A N 1
ATOM 694 C CA . GLY A 1 91 ? -13.518 -5.784 14.614 1.00 58.00 91 GLY A CA 1
ATOM 695 C C . GLY A 1 91 ? -13.604 -5.288 13.172 1.00 58.00 91 GLY A C 1
ATOM 696 O O . GLY A 1 91 ? -12.615 -5.362 12.446 1.00 58.00 91 GLY A O 1
ATOM 697 N N . ASN A 1 92 ? -14.745 -4.716 12.799 1.00 61.25 92 ASN A N 1
ATOM 698 C CA . ASN A 1 92 ? -14.943 -3.882 11.617 1.00 61.25 92 ASN A CA 1
ATOM 699 C C . ASN A 1 92 ? -15.001 -2.412 12.104 1.00 61.25 92 ASN A C 1
ATOM 701 O O . ASN A 1 92 ? -15.471 -2.190 13.229 1.00 61.25 92 ASN A O 1
ATOM 705 N N . PRO A 1 93 ? -14.487 -1.396 11.376 1.00 57.09 93 PRO A N 1
ATOM 706 C CA . PRO A 1 93 ? -14.727 0.006 11.719 1.00 57.09 93 PRO A CA 1
ATOM 707 C C . PRO A 1 93 ? -16.206 0.199 12.066 1.00 57.09 93 PRO A C 1
ATOM 709 O O . PRO A 1 93 ? -17.075 -0.148 11.275 1.00 57.09 93 PRO A O 1
ATOM 712 N N . ASN A 1 94 ? -16.472 0.682 13.286 1.00 55.91 94 ASN A N 1
ATOM 713 C CA . ASN A 1 94 ? -17.754 0.608 14.007 1.00 55.91 94 ASN A CA 1
ATOM 714 C C . ASN A 1 94 ? -18.907 1.431 13.385 1.00 55.91 94 ASN A C 1
ATOM 716 O O . ASN A 1 94 ? -19.540 2.237 14.063 1.00 55.91 94 ASN A O 1
ATOM 720 N N . GLY A 1 95 ? -19.170 1.268 12.091 1.00 58.66 95 GLY A N 1
ATOM 721 C CA . GLY A 1 95 ? -20.231 1.947 11.355 1.00 58.66 95 GLY A CA 1
ATOM 722 C C . GLY A 1 95 ? -19.956 3.417 11.034 1.00 58.66 95 GLY A C 1
ATOM 723 O O . GLY A 1 95 ? -20.871 4.100 10.579 1.00 58.66 95 GLY A O 1
ATOM 724 N N . ILE A 1 96 ? -18.735 3.926 11.252 1.00 75.25 96 ILE A N 1
ATOM 725 C CA . ILE A 1 96 ? -18.385 5.281 10.807 1.00 75.25 96 ILE A CA 1
ATOM 726 C C . ILE A 1 96 ? -18.164 5.246 9.302 1.00 75.25 96 ILE A C 1
ATOM 728 O O . ILE A 1 96 ? -17.109 4.847 8.813 1.00 75.25 96 ILE A O 1
ATOM 732 N N . ASP A 1 97 ? -19.180 5.692 8.580 1.00 75.94 97 ASP A N 1
ATOM 733 C CA . ASP A 1 97 ? -19.092 5.900 7.148 1.00 75.94 97 ASP A CA 1
ATOM 734 C C . ASP A 1 97 ? -18.270 7.164 6.854 1.00 75.94 97 ASP A C 1
ATOM 736 O O . ASP A 1 97 ? -18.686 8.287 7.156 1.00 75.94 97 ASP A O 1
ATOM 740 N N . LEU A 1 98 ? -17.080 6.974 6.283 1.00 77.25 98 LEU A N 1
ATOM 741 C CA . LEU A 1 98 ? -16.195 8.045 5.818 1.00 77.25 98 LEU A CA 1
ATOM 742 C C . LEU A 1 98 ? -16.375 8.346 4.323 1.00 77.25 98 LEU A C 1
ATOM 744 O O . LEU A 1 98 ? -15.752 9.276 3.806 1.00 77.25 98 LEU A O 1
ATOM 748 N N . SER A 1 99 ? -17.250 7.615 3.622 1.00 73.31 99 SER A N 1
ATOM 749 C CA . SER A 1 99 ? -17.447 7.759 2.175 1.00 73.31 99 SER A CA 1
ATOM 750 C C . SER A 1 99 ? -17.911 9.163 1.779 1.00 73.31 99 SER A C 1
ATOM 752 O O . SER A 1 99 ? -17.511 9.671 0.732 1.00 73.31 99 SER A O 1
ATOM 754 N N . GLY A 1 100 ? -18.655 9.852 2.652 1.00 75.38 100 GLY A N 1
ATOM 755 C CA . GLY A 1 100 ? -19.083 11.239 2.443 1.00 75.38 100 GLY A CA 1
ATOM 756 C C . GLY A 1 100 ? -17.933 12.253 2.335 1.00 75.38 100 GLY A C 1
ATOM 757 O O . GLY A 1 100 ? -18.128 13.338 1.789 1.00 75.38 100 GLY A O 1
ATOM 758 N N . LEU A 1 101 ? -16.728 11.917 2.811 1.00 83.56 101 LEU A N 1
ATOM 759 C CA . LEU A 1 101 ? -15.537 12.756 2.641 1.00 83.56 101 LEU A CA 1
ATOM 760 C C . LEU A 1 101 ? -14.821 12.506 1.310 1.00 83.56 101 LEU A C 1
ATOM 762 O O . LEU A 1 101 ? -14.135 13.403 0.823 1.00 83.56 101 LEU A O 1
ATOM 766 N N . VAL A 1 102 ? -15.010 11.334 0.690 1.00 84.38 102 VAL A N 1
ATOM 767 C CA . VAL A 1 102 ? -14.303 10.920 -0.536 1.00 84.38 102 VAL A CA 1
ATOM 768 C C . VAL A 1 102 ? -14.540 11.910 -1.674 1.00 84.38 102 VAL A C 1
ATOM 770 O O . VAL A 1 102 ? -13.589 12.340 -2.324 1.00 84.38 102 VAL A O 1
ATOM 773 N N . SER A 1 103 ? -15.787 12.345 -1.881 1.00 84.62 103 SER A N 1
ATOM 774 C CA . SER A 1 103 ? -16.128 13.321 -2.928 1.00 84.62 103 SER A CA 1
ATOM 775 C C . SER A 1 103 ? -15.506 14.701 -2.705 1.00 84.62 103 SER A C 1
ATOM 777 O O . SER A 1 103 ? -15.380 15.478 -3.649 1.00 84.62 103 SER A O 1
ATOM 779 N N . SER A 1 104 ? -15.116 15.013 -1.469 1.00 88.06 104 SER A N 1
ATOM 780 C CA . SER A 1 104 ? -14.569 16.315 -1.084 1.00 88.06 104 SER A CA 1
ATOM 781 C C . SER A 1 104 ? -13.042 16.354 -1.141 1.00 88.06 104 SER A C 1
ATOM 783 O O . SER A 1 104 ? -12.483 17.451 -1.171 1.00 88.06 104 SER A O 1
ATOM 785 N N . VAL A 1 105 ? -12.362 15.198 -1.206 1.00 87.31 105 VAL A N 1
ATOM 786 C CA . VAL A 1 105 ? -10.890 15.102 -1.148 1.00 87.31 105 VAL A CA 1
ATOM 787 C C . VAL A 1 105 ? -10.217 16.025 -2.158 1.00 87.31 105 VAL A C 1
ATOM 789 O O . VAL A 1 105 ? -9.344 16.793 -1.769 1.00 87.31 105 VAL A O 1
ATOM 792 N N . GLY A 1 106 ? -10.657 16.022 -3.421 1.00 83.00 106 GLY A N 1
ATOM 793 C CA . GLY A 1 106 ? -10.059 16.874 -4.456 1.00 83.00 106 GLY A CA 1
ATOM 794 C C . GLY A 1 106 ? -10.083 18.361 -4.084 1.00 83.00 106 GLY A C 1
ATOM 795 O O . GLY A 1 106 ? -9.054 19.026 -4.124 1.00 83.00 106 GLY A O 1
ATOM 796 N N . SER A 1 107 ? -11.236 18.867 -3.632 1.00 85.94 107 SER A N 1
ATOM 797 C CA . SER A 1 107 ? -11.363 20.263 -3.187 1.00 85.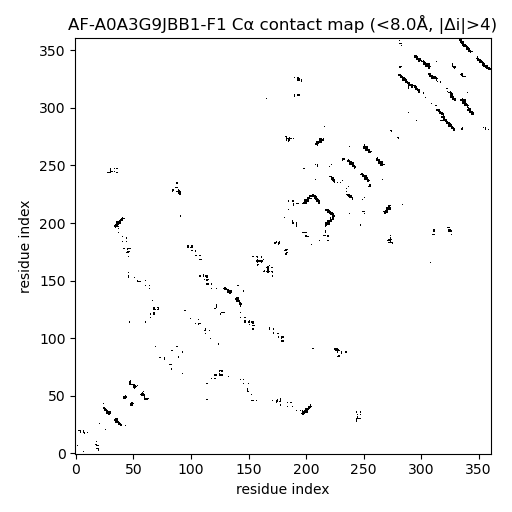94 107 SER A CA 1
ATOM 798 C C . SER A 1 107 ? -10.558 20.565 -1.919 1.00 85.94 107 SER A C 1
ATOM 800 O O . SER A 1 107 ? -9.977 21.642 -1.785 1.00 85.94 107 SER A O 1
ATOM 802 N N . LEU A 1 108 ? -10.497 19.604 -0.994 1.00 87.75 108 LEU A N 1
ATOM 803 C CA . LEU A 1 108 ? -9.815 19.761 0.284 1.00 87.75 108 LEU A CA 1
ATOM 804 C C . LEU A 1 108 ? -8.302 19.824 0.107 1.00 87.75 108 LEU A C 1
ATOM 806 O O . LEU A 1 108 ? -7.680 20.669 0.750 1.00 87.75 108 LEU A O 1
ATOM 810 N N . ILE A 1 109 ? -7.752 19.019 -0.807 1.00 85.75 109 ILE A N 1
ATOM 811 C CA . ILE A 1 109 ? -6.336 19.060 -1.180 1.00 85.75 109 ILE A CA 1
ATOM 812 C C . ILE A 1 109 ? -5.970 20.434 -1.718 1.00 85.75 109 ILE A C 1
ATOM 814 O O . ILE A 1 109 ? -5.083 21.081 -1.171 1.00 85.75 109 ILE A O 1
ATOM 818 N N . THR A 1 110 ? -6.703 20.947 -2.706 1.00 83.94 110 THR A N 1
ATOM 819 C CA . THR A 1 110 ? -6.415 22.278 -3.264 1.00 83.94 110 THR A CA 1
ATOM 820 C C . THR A 1 110 ? -6.522 23.393 -2.217 1.00 83.94 110 THR A C 1
ATOM 822 O O . THR A 1 110 ? -5.836 24.405 -2.316 1.00 83.94 110 THR A O 1
ATOM 825 N N . SER A 1 111 ? -7.368 23.221 -1.197 1.00 84.56 111 SER A N 1
ATOM 826 C CA . SER A 1 111 ? -7.530 24.203 -0.118 1.00 84.56 111 SER A CA 1
ATOM 827 C C . SER A 1 111 ? -6.545 24.053 1.054 1.00 84.56 111 SER A C 1
ATOM 829 O O . SER A 1 111 ? -6.545 24.914 1.929 1.00 84.56 111 SER A O 1
ATOM 831 N N . GLY A 1 112 ? -5.756 22.971 1.111 1.00 83.81 112 GLY A N 1
ATOM 832 C CA . GLY A 1 112 ? -4.837 22.678 2.223 1.00 83.81 112 GLY A CA 1
ATOM 833 C C . GLY A 1 112 ? -5.513 22.277 3.542 1.00 83.81 112 GLY A C 1
ATOM 834 O O . GLY A 1 112 ? -4.879 22.295 4.591 1.00 83.81 112 GLY A O 1
ATOM 835 N N . ASN A 1 113 ? -6.807 21.937 3.528 1.00 86.69 113 ASN A N 1
ATOM 836 C CA . ASN A 1 113 ? -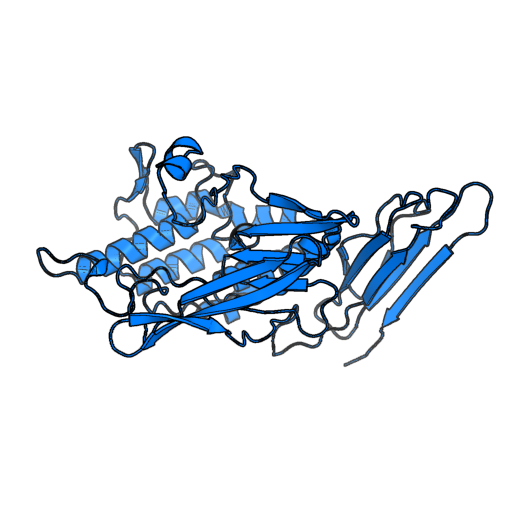7.603 21.727 4.750 1.00 86.69 113 ASN A CA 1
ATOM 837 C C . ASN A 1 113 ? -7.948 20.261 5.027 1.00 86.69 113 ASN A C 1
ATOM 839 O O . ASN A 1 113 ? -8.786 19.972 5.882 1.00 86.69 113 ASN A O 1
ATOM 843 N N . LEU A 1 114 ? -7.344 19.322 4.300 1.00 90.81 114 LEU A N 1
ATOM 844 C CA . LEU A 1 114 ? -7.778 17.930 4.298 1.00 90.81 114 LEU A CA 1
ATOM 845 C C . LEU A 1 114 ? -7.673 17.254 5.680 1.00 90.81 114 LEU A C 1
ATOM 847 O O . LEU A 1 114 ? -8.632 16.620 6.117 1.00 90.81 114 LEU A O 1
ATOM 851 N N . VAL A 1 115 ? -6.563 17.434 6.404 1.00 93.44 115 VAL A N 1
ATOM 852 C CA . VAL A 1 115 ?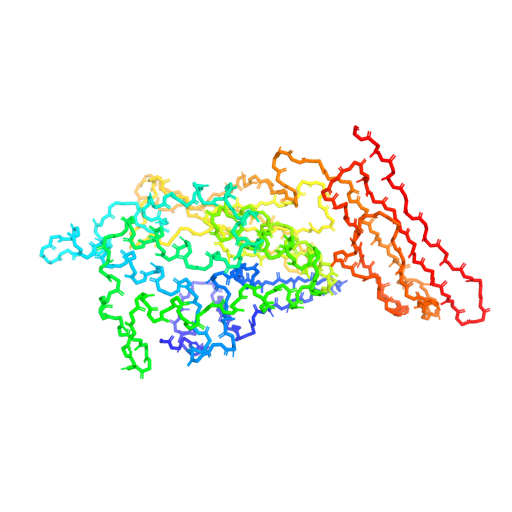 -6.384 16.855 7.753 1.00 93.44 115 VAL A CA 1
ATOM 853 C C . VAL A 1 115 ? -7.414 17.406 8.739 1.00 93.44 115 VAL A C 1
ATOM 855 O O . VAL A 1 115 ? -8.088 16.636 9.425 1.00 93.44 115 VAL A O 1
ATOM 858 N N . SER A 1 116 ? -7.576 18.731 8.784 1.00 93.81 116 SER A N 1
ATOM 859 C CA . SER A 1 116 ? -8.551 19.381 9.664 1.00 93.81 116 SER A CA 1
ATOM 860 C C . SER A 1 116 ? -9.974 18.930 9.352 1.00 93.81 116 SER A C 1
ATOM 862 O O . SER A 1 116 ? -10.700 18.584 10.276 1.00 93.81 116 SER A O 1
ATOM 864 N N . ALA A 1 117 ? -10.342 18.832 8.071 1.00 93.06 117 ALA A N 1
ATOM 865 C CA . ALA A 1 117 ? -11.664 18.379 7.650 1.00 93.06 117 ALA A CA 1
ATOM 866 C C . ALA A 1 117 ? -11.964 16.934 8.083 1.00 93.06 117 ALA A C 1
ATOM 868 O O . ALA A 1 117 ? -13.075 16.645 8.531 1.00 93.06 117 ALA A O 1
ATOM 869 N N . VAL A 1 118 ? -10.978 16.032 7.996 1.00 93.06 118 VAL A N 1
ATOM 870 C CA . VAL A 1 118 ? -11.123 14.660 8.505 1.00 93.06 118 VAL A CA 1
ATOM 871 C C . VAL A 1 118 ? -11.297 14.665 10.021 1.00 93.06 118 VAL A C 1
ATOM 873 O O . VAL A 1 118 ? -12.232 14.047 10.525 1.00 93.06 118 VAL A O 1
ATOM 876 N N . LEU A 1 119 ? -10.454 15.389 10.760 1.00 95.44 119 LEU A N 1
ATOM 877 C CA . LEU A 1 119 ? -10.561 15.453 12.220 1.00 95.44 119 LEU A CA 1
ATOM 878 C C . LEU A 1 119 ? -11.873 16.107 12.678 1.00 95.44 119 LEU A C 1
ATOM 880 O O . LEU A 1 119 ? -12.479 15.618 13.625 1.00 95.44 119 LEU A O 1
ATOM 884 N N . ASP A 1 120 ? -12.356 17.139 11.987 1.00 95.50 120 ASP A N 1
ATOM 885 C CA . ASP A 1 120 ? -13.657 17.774 12.237 1.00 95.50 120 ASP A CA 1
ATOM 886 C C . ASP A 1 120 ? -14.821 16.813 12.025 1.00 95.50 120 ASP A C 1
ATOM 888 O O . ASP A 1 120 ? -15.744 16.745 12.844 1.00 95.50 120 ASP A O 1
ATOM 892 N N . TYR A 1 121 ? -14.774 16.034 10.945 1.00 93.19 121 TYR A N 1
ATOM 893 C CA . TYR A 1 121 ? -15.770 15.003 10.701 1.00 93.19 121 TYR A CA 1
ATOM 894 C C . TYR A 1 121 ? -15.761 13.961 11.818 1.00 93.19 121 TYR A C 1
ATOM 896 O O . TYR A 1 121 ? -16.816 13.636 12.361 1.00 93.19 121 TYR A O 1
ATOM 904 N N . ILE A 1 122 ? -14.575 13.488 12.211 1.00 93.31 122 ILE A N 1
ATOM 905 C CA . ILE A 1 122 ? -14.418 12.510 13.287 1.00 93.31 122 ILE A CA 1
ATOM 906 C C . ILE A 1 122 ? -14.924 13.056 14.626 1.00 93.31 122 ILE A C 1
ATOM 908 O O . ILE A 1 122 ? -15.691 12.367 15.297 1.00 93.31 122 ILE A O 1
ATOM 912 N N . ILE A 1 123 ? -14.576 14.294 14.993 1.00 95.94 123 ILE A N 1
ATOM 913 C CA . ILE A 1 123 ? -15.115 14.986 16.176 1.00 95.94 123 ILE A CA 1
ATOM 914 C C . ILE A 1 123 ? -16.645 14.959 16.147 1.00 95.94 123 ILE A C 1
ATOM 916 O O . ILE A 1 123 ? -17.283 14.532 17.107 1.00 95.94 123 ILE A O 1
ATOM 920 N N . LYS A 1 124 ? -17.239 15.348 15.014 1.00 94.06 124 LYS A N 1
ATOM 921 C CA . LYS A 1 124 ? -18.692 15.408 14.846 1.00 94.06 124 LYS A CA 1
ATOM 922 C C . LYS A 1 124 ? -19.368 14.044 15.001 1.00 94.06 124 LYS A C 1
ATOM 924 O O . LYS A 1 124 ? -20.394 13.970 15.670 1.00 94.06 124 LYS A O 1
ATOM 929 N N . VAL A 1 125 ? -18.848 12.990 14.370 1.00 91.25 125 VAL A N 1
ATOM 930 C CA . VAL A 1 125 ? -19.507 11.667 14.372 1.00 91.25 125 VAL A CA 1
ATOM 931 C C . VAL A 1 125 ? -19.279 10.884 15.663 1.00 91.25 125 VAL A C 1
ATOM 933 O O . VAL A 1 125 ? -20.139 10.105 16.054 1.00 91.25 125 VAL A O 1
ATOM 936 N N . THR A 1 126 ? -18.150 11.099 16.340 1.00 92.12 126 THR A N 1
ATOM 937 C CA . THR A 1 126 ? -17.827 10.418 17.608 1.00 92.12 126 THR A CA 1
ATOM 938 C C . THR A 1 126 ? -18.319 11.178 18.837 1.00 92.12 126 THR A C 1
ATOM 940 O O . THR A 1 126 ? -18.447 10.595 19.913 1.00 92.12 126 THR A O 1
ATOM 943 N N . GLY A 1 127 ? -18.579 12.481 18.695 1.00 94.69 127 GLY A N 1
ATOM 944 C CA . GLY A 1 127 ? -18.974 13.362 19.789 1.00 94.69 127 GLY A CA 1
ATOM 945 C C . GLY A 1 127 ? -17.853 13.664 20.785 1.00 94.69 127 GLY A C 1
ATOM 946 O O . GLY A 1 127 ? -18.139 14.229 21.839 1.00 94.69 127 GLY A O 1
ATOM 947 N N . ILE A 1 128 ? -16.599 13.296 20.490 1.00 96.44 128 ILE A N 1
ATOM 948 C CA . ILE A 1 128 ? -15.469 13.644 21.356 1.00 96.44 128 ILE A CA 1
ATOM 949 C C . ILE A 1 128 ? -15.321 15.174 21.431 1.00 96.44 128 ILE A C 1
ATOM 951 O O . ILE A 1 128 ? -15.273 15.831 20.388 1.00 96.44 128 ILE A O 1
ATOM 955 N N . PRO A 1 129 ? -15.241 15.779 22.630 1.00 97.75 129 PRO A N 1
ATOM 956 C CA . PRO A 1 129 ? -14.906 17.190 22.749 1.00 97.75 129 PRO A CA 1
ATOM 957 C C . PRO A 1 129 ? -13.543 17.475 22.121 1.00 97.75 129 PRO A C 1
ATOM 959 O O . PRO A 1 129 ? -12.585 16.730 22.312 1.00 97.75 129 PRO A O 1
ATOM 962 N N . GLU A 1 130 ? -13.415 18.590 21.409 1.00 97.50 130 GLU A N 1
ATOM 963 C CA . GLU A 1 130 ? -12.164 18.916 20.716 1.00 97.50 130 GLU A CA 1
ATOM 964 C C . GLU A 1 130 ? -10.964 19.053 21.675 1.00 97.50 130 GLU A C 1
ATOM 966 O O . GLU A 1 130 ? -9.836 18.715 21.315 1.00 97.50 130 GLU A O 1
ATOM 971 N N . ASN A 1 131 ? -11.237 19.471 22.916 1.00 97.69 131 ASN A N 1
ATOM 972 C CA . ASN A 1 131 ? -10.268 19.621 24.003 1.00 97.69 131 ASN A CA 1
ATOM 973 C C . ASN A 1 131 ? -10.215 18.407 24.951 1.00 97.69 131 ASN A C 1
ATOM 975 O O . ASN A 1 131 ? -9.642 18.513 26.035 1.00 97.69 131 ASN A O 1
ATOM 979 N N . GLU A 1 132 ? -10.835 17.279 24.590 1.00 97.94 132 GLU A N 1
ATOM 980 C CA . GLU A 1 132 ? -10.787 16.057 25.397 1.00 97.94 132 GLU A CA 1
ATOM 981 C C . GLU A 1 132 ? -9.329 15.578 25.550 1.00 97.94 132 GLU A C 1
ATOM 983 O O . GLU A 1 132 ? -8.628 15.429 24.541 1.00 97.94 132 GLU A O 1
ATOM 988 N N . PRO A 1 133 ? -8.846 15.329 26.782 1.00 97.88 133 PRO A N 1
ATOM 989 C CA . PRO A 1 133 ? -7.494 14.834 27.006 1.00 97.88 133 PRO A CA 1
ATOM 990 C C . PRO A 1 133 ? -7.270 13.425 26.437 1.00 97.88 133 PRO A C 1
ATOM 992 O O . PRO A 1 133 ? -7.880 12.447 26.863 1.00 97.88 133 PRO A O 1
ATOM 995 N N . ILE A 1 134 ? -6.301 13.296 25.536 1.00 97.50 134 ILE A N 1
ATOM 996 C CA . ILE A 1 134 ? -5.813 12.034 24.977 1.00 97.50 134 ILE A CA 1
ATOM 997 C C . ILE A 1 134 ? -4.409 11.776 25.523 1.00 97.50 134 ILE A C 1
ATOM 999 O O . ILE A 1 134 ? -3.459 12.494 25.203 1.00 97.50 134 ILE A O 1
ATOM 1003 N N . ILE A 1 135 ? -4.270 10.730 26.339 1.00 95.25 135 ILE A N 1
ATOM 1004 C CA . ILE A 1 135 ? -2.982 10.314 26.908 1.00 95.25 135 ILE A CA 1
ATOM 1005 C C . ILE A 1 135 ? -2.253 9.413 25.906 1.00 95.25 135 ILE A C 1
ATOM 1007 O O . ILE A 1 135 ? -2.736 8.341 25.526 1.00 95.25 135 ILE A O 1
ATOM 1011 N N . LEU A 1 136 ? -1.072 9.852 25.482 1.00 93.81 136 LEU A N 1
ATOM 1012 C CA . LEU A 1 136 ? -0.205 9.139 24.553 1.00 93.81 136 LEU A CA 1
ATOM 1013 C C . LEU A 1 136 ? 0.670 8.110 25.280 1.00 93.81 136 LEU A C 1
ATOM 1015 O O . LEU A 1 136 ? 0.895 8.180 26.487 1.00 93.81 136 LEU A O 1
ATOM 1019 N N . ALA A 1 137 ? 1.224 7.158 24.525 1.00 87.00 137 ALA A N 1
ATOM 1020 C CA . ALA A 1 137 ? 2.065 6.092 25.078 1.00 87.00 137 ALA A CA 1
ATOM 1021 C C . ALA A 1 137 ? 3.356 6.605 25.748 1.00 87.00 137 ALA A C 1
ATOM 1023 O O . ALA A 1 137 ? 3.908 5.931 26.613 1.00 87.00 137 ALA A O 1
ATOM 1024 N N . ASN A 1 138 ? 3.825 7.795 25.367 1.00 87.44 138 ASN A N 1
ATOM 1025 C CA . ASN A 1 138 ? 4.979 8.467 25.970 1.00 87.44 138 ASN A CA 1
ATOM 1026 C C . ASN A 1 138 ? 4.614 9.308 27.215 1.00 87.44 138 ASN A C 1
ATOM 1028 O O . ASN A 1 138 ? 5.468 10.018 27.739 1.00 87.44 138 ASN A O 1
ATOM 1032 N N . GLY A 1 139 ? 3.356 9.263 27.668 1.00 92.44 139 GLY A N 1
ATOM 1033 C CA . GLY A 1 139 ? 2.852 10.016 28.817 1.00 92.44 139 GLY A CA 1
ATOM 1034 C C . GLY A 1 139 ? 2.465 11.468 28.523 1.00 92.44 139 GLY A C 1
ATOM 1035 O O . GLY A 1 139 ? 1.971 12.145 29.421 1.00 92.44 139 GLY A O 1
ATOM 1036 N N . GLN A 1 140 ? 2.656 11.965 27.296 1.00 95.62 140 GLN A N 1
ATOM 1037 C CA . GLN A 1 140 ? 2.156 13.283 26.906 1.00 95.62 140 GLN A CA 1
ATOM 1038 C C . GLN A 1 140 ? 0.627 13.277 26.814 1.00 95.62 140 GLN A C 1
ATOM 1040 O O . GLN A 1 140 ? 0.023 12.286 26.405 1.00 95.62 140 GLN A O 1
ATOM 1045 N N . THR A 1 141 ? 0.015 14.418 27.119 1.00 97.62 141 THR A N 1
ATOM 1046 C CA . THR A 1 141 ? -1.414 14.657 26.897 1.00 97.62 141 THR A CA 1
ATOM 1047 C C . THR A 1 141 ? -1.585 15.585 25.704 1.00 97.62 141 THR A C 1
ATOM 1049 O O . THR A 1 141 ? -0.934 16.629 25.634 1.00 97.62 141 THR A O 1
ATOM 1052 N N . LYS A 1 142 ? -2.448 15.193 24.771 1.00 98.00 142 LYS A N 1
ATOM 1053 C CA . LYS A 1 142 ? -2.827 15.962 23.581 1.00 98.00 142 LYS A CA 1
ATOM 1054 C C . LYS A 1 142 ? -4.340 15.996 23.435 1.00 98.00 142 LYS A C 1
ATOM 1056 O O . LYS A 1 142 ? -5.045 15.296 24.148 1.00 98.00 142 LYS A O 1
ATOM 1061 N N . THR A 1 143 ? -4.825 16.800 22.508 1.00 98.38 143 THR A N 1
ATOM 1062 C CA . THR A 1 143 ? -6.246 16.950 22.181 1.00 98.38 143 THR A CA 1
ATOM 1063 C C . THR A 1 143 ? -6.461 16.819 20.673 1.00 98.38 143 THR A C 1
ATOM 1065 O O . THR A 1 143 ? -5.498 16.749 19.902 1.00 98.38 143 THR A O 1
ATOM 1068 N N . MET A 1 144 ? -7.718 16.804 20.223 1.00 98.25 144 MET A N 1
ATOM 1069 C CA . MET A 1 144 ? -8.011 16.864 18.787 1.00 98.25 144 MET A CA 1
ATOM 1070 C C . MET A 1 144 ? -7.612 18.226 18.191 1.00 98.25 144 MET A C 1
ATOM 1072 O O . MET A 1 144 ? -7.123 18.267 17.061 1.00 98.25 144 MET A O 1
ATOM 1076 N N . ALA A 1 145 ? -7.739 19.320 18.956 1.00 98.00 145 ALA A N 1
ATOM 1077 C CA . ALA A 1 145 ? -7.224 20.638 18.565 1.00 98.00 145 ALA A CA 1
ATOM 1078 C C . ALA A 1 145 ? -5.704 20.616 18.335 1.00 98.00 145 ALA A C 1
ATOM 1080 O O . ALA A 1 145 ? -5.225 21.117 17.316 1.00 98.00 145 ALA A O 1
ATOM 1081 N N . ASP A 1 146 ? -4.945 19.993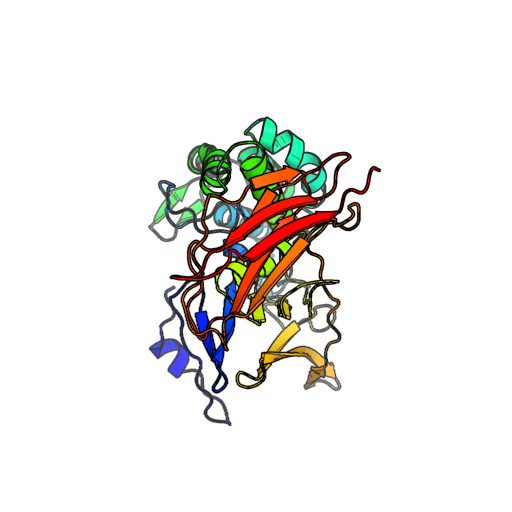 19.245 1.00 98.06 146 ASP A N 1
ATOM 1082 C CA . ASP A 1 146 ? -3.494 19.847 19.081 1.00 98.06 146 ASP A CA 1
ATOM 1083 C C . ASP A 1 146 ? -3.158 19.037 17.825 1.00 98.06 146 ASP A C 1
ATOM 1085 O O . ASP A 1 146 ? -2.250 19.404 17.084 1.00 98.06 146 ASP A O 1
ATOM 1089 N N . ALA A 1 147 ? -3.892 17.950 17.563 1.00 97.69 147 ALA A N 1
ATOM 1090 C CA . ALA A 1 147 ? -3.662 17.104 16.395 1.00 97.69 147 ALA A CA 1
ATOM 1091 C C . ALA A 1 147 ? -3.793 17.895 15.084 1.00 97.69 147 ALA A C 1
ATOM 1093 O O . ALA A 1 147 ? -2.909 17.814 14.233 1.00 97.69 147 ALA A O 1
ATOM 1094 N N . LYS A 1 148 ? -4.832 18.730 14.941 1.00 96.94 148 LYS A N 1
ATOM 1095 C CA . LYS A 1 148 ? -4.997 19.595 13.757 1.00 96.94 148 LYS A CA 1
ATOM 1096 C C . LYS A 1 148 ? -3.784 20.495 13.520 1.00 96.94 148 LYS A C 1
ATOM 1098 O O . LYS A 1 148 ? -3.373 20.681 12.380 1.00 96.94 148 LYS A O 1
ATOM 1103 N N . GLN A 1 149 ? -3.196 21.036 14.587 1.00 96.31 149 GLN A N 1
ATOM 1104 C CA . GLN A 1 149 ? -2.007 21.885 14.483 1.00 96.31 149 GLN A CA 1
ATOM 1105 C C . GLN A 1 149 ? -0.755 21.071 14.145 1.00 96.31 149 GLN A C 1
ATOM 1107 O O . GLN A 1 149 ? -0.014 21.442 13.235 1.00 96.31 149 GLN A O 1
ATOM 1112 N N . ILE A 1 150 ? -0.540 19.952 14.843 1.00 96.75 150 ILE A N 1
ATOM 1113 C CA . ILE A 1 150 ? 0.638 19.086 14.689 1.00 96.75 150 ILE A CA 1
ATOM 1114 C C . ILE A 1 150 ? 0.753 18.545 13.261 1.00 96.75 150 ILE A C 1
ATOM 1116 O O . ILE A 1 150 ? 1.855 18.514 12.722 1.00 96.75 150 ILE A O 1
ATOM 1120 N N . TYR A 1 151 ? -0.370 18.162 12.650 1.00 97.12 151 TYR A N 1
ATOM 1121 C CA . TYR A 1 151 ? -0.412 17.549 11.319 1.00 97.12 151 TYR A CA 1
ATOM 1122 C C . TYR A 1 151 ? -0.831 18.519 10.205 1.00 97.12 151 TYR A C 1
ATOM 1124 O O . TYR A 1 151 ? -1.138 18.087 9.097 1.00 97.12 151 TYR A O 1
ATOM 1132 N N . SER A 1 152 ? -0.841 19.829 10.466 1.00 93.25 152 SER A N 1
ATOM 1133 C CA . SER A 1 152 ? -1.251 20.842 9.479 1.00 93.25 152 SER A CA 1
ATOM 1134 C C . SER A 1 152 ? -0.408 20.829 8.195 1.00 93.25 152 SER A C 1
ATOM 1136 O O . SER A 1 152 ? -0.939 21.095 7.123 1.00 93.25 152 SER A O 1
ATOM 1138 N N . GLY A 1 153 ? 0.875 20.459 8.285 1.00 92.94 153 GLY A N 1
ATOM 1139 C CA . GLY A 1 153 ? 1.782 20.334 7.136 1.00 92.94 153 GLY A CA 1
ATOM 1140 C C . GLY A 1 153 ? 1.821 18.949 6.479 1.00 92.94 153 GLY A C 1
ATOM 1141 O O . GLY A 1 153 ? 2.561 18.765 5.516 1.00 92.94 153 GLY A O 1
ATOM 1142 N N . LEU A 1 154 ? 1.056 17.967 6.975 1.00 95.69 154 LEU A N 1
ATOM 1143 C CA . LEU A 1 154 ? 1.135 16.581 6.495 1.00 95.69 154 LEU A CA 1
ATOM 1144 C C . LEU A 1 154 ? 0.798 16.468 5.003 1.00 95.69 154 LEU A C 1
ATOM 1146 O O . LEU A 1 154 ? 1.458 15.735 4.275 1.00 95.69 154 LEU A O 1
ATOM 1150 N N . GLN A 1 155 ? -0.211 17.209 4.544 1.00 94.75 155 GLN A N 1
ATOM 1151 C CA . GLN A 1 155 ? -0.625 17.188 3.143 1.00 94.75 155 GLN A CA 1
ATOM 1152 C C . GLN A 1 155 ? 0.492 17.689 2.218 1.00 94.75 155 GLN A C 1
ATOM 1154 O O . GLN A 1 155 ? 0.816 17.028 1.235 1.00 94.75 155 GLN A O 1
ATOM 1159 N N . ASP A 1 156 ? 1.092 18.834 2.543 1.00 94.00 156 ASP A N 1
ATOM 1160 C CA . ASP A 1 156 ? 2.171 19.423 1.744 1.00 94.00 156 ASP A CA 1
ATOM 1161 C C . ASP A 1 156 ? 3.394 18.505 1.714 1.00 94.00 156 ASP A C 1
ATOM 1163 O O . ASP A 1 156 ? 4.034 18.351 0.672 1.00 94.00 156 ASP A O 1
ATOM 1167 N N . GLN A 1 157 ? 3.672 17.842 2.838 1.00 94.81 157 GLN A N 1
ATOM 1168 C CA . GLN A 1 157 ? 4.741 16.861 2.930 1.00 94.81 157 GLN A CA 1
ATOM 1169 C C . GLN A 1 157 ? 4.504 15.673 1.992 1.00 94.81 157 GLN A C 1
ATOM 1171 O O . GLN A 1 157 ? 5.388 15.328 1.214 1.00 94.81 157 GLN A O 1
ATOM 1176 N N . TRP A 1 158 ? 3.301 15.094 1.999 1.00 96.00 158 TRP A N 1
ATOM 1177 C CA . TRP A 1 158 ? 2.947 14.009 1.081 1.00 96.00 158 TRP A CA 1
ATOM 1178 C C . TRP A 1 158 ? 3.029 14.444 -0.381 1.00 96.00 158 TRP A C 1
ATOM 1180 O O . TRP A 1 158 ? 3.589 13.726 -1.206 1.00 96.00 158 TRP A O 1
ATOM 1190 N N . ILE A 1 159 ? 2.542 15.644 -0.708 1.00 95.56 159 ILE A N 1
ATOM 1191 C CA . ILE A 1 159 ? 2.652 16.192 -2.063 1.00 95.56 159 ILE A CA 1
ATOM 1192 C C . ILE A 1 159 ? 4.122 16.273 -2.483 1.00 95.56 159 ILE A C 1
ATOM 1194 O O . ILE A 1 159 ? 4.453 15.863 -3.596 1.00 95.56 159 ILE A O 1
ATOM 1198 N N . ALA A 1 160 ? 5.002 16.761 -1.607 1.00 95.44 160 ALA A N 1
ATOM 1199 C CA . ALA A 1 160 ? 6.434 16.859 -1.873 1.00 95.44 160 ALA A CA 1
ATOM 1200 C C . ALA A 1 160 ? 7.106 15.483 -2.029 1.00 95.44 160 ALA A C 1
ATOM 1202 O O . ALA A 1 160 ? 7.873 15.293 -2.975 1.00 95.44 160 ALA A O 1
ATOM 1203 N N . ASP A 1 161 ? 6.785 14.521 -1.160 1.00 93.94 161 ASP A N 1
ATOM 1204 C CA . ASP A 1 161 ? 7.325 13.154 -1.211 1.00 93.94 161 ASP A CA 1
ATOM 1205 C C . ASP A 1 161 ? 6.928 12.424 -2.502 1.00 93.94 161 ASP A C 1
ATOM 1207 O O . ASP A 1 161 ? 7.704 11.637 -3.043 1.00 93.94 161 ASP A O 1
ATOM 1211 N N . TRP A 1 162 ? 5.763 12.762 -3.061 1.00 92.88 162 TRP A N 1
ATOM 1212 C CA . TRP A 1 162 ? 5.285 12.272 -4.356 1.00 92.88 162 TRP A CA 1
ATOM 1213 C C . TRP A 1 162 ? 5.705 13.152 -5.549 1.00 92.88 162 TRP A C 1
ATOM 1215 O O . TRP A 1 162 ? 5.074 13.130 -6.607 1.00 92.88 162 TRP A O 1
ATOM 1225 N N . GLY A 1 163 ? 6.793 13.916 -5.401 1.00 90.56 163 GLY A N 1
ATOM 1226 C CA . GLY A 1 163 ? 7.430 14.679 -6.481 1.00 90.56 163 GLY A CA 1
ATOM 1227 C C . GLY A 1 163 ? 6.860 16.081 -6.716 1.00 90.56 163 GLY A C 1
ATOM 1228 O O . GLY A 1 163 ? 7.334 16.791 -7.605 1.00 90.56 163 GLY A O 1
ATOM 1229 N N . GLY A 1 164 ? 5.884 16.508 -5.916 1.00 92.00 164 GLY A N 1
ATOM 1230 C CA . GLY A 1 164 ? 5.286 17.836 -5.974 1.00 92.00 164 GLY A CA 1
ATOM 1231 C C . GLY A 1 164 ? 4.356 18.072 -7.168 1.00 92.00 164 GLY A C 1
ATOM 1232 O O . GLY A 1 164 ? 4.084 17.194 -7.993 1.00 92.00 164 GLY A O 1
ATOM 1233 N N . GLY A 1 165 ? 3.850 19.306 -7.248 1.00 90.69 165 GLY A N 1
ATOM 1234 C CA . GLY A 1 165 ? 2.952 19.756 -8.311 1.00 90.69 165 GLY A CA 1
ATOM 1235 C C . GLY A 1 165 ? 1.679 18.911 -8.430 1.00 90.69 165 GLY A C 1
ATOM 1236 O O . GLY A 1 165 ? 1.259 18.233 -7.496 1.00 90.69 165 GLY A O 1
ATOM 1237 N N . THR A 1 166 ? 1.080 18.921 -9.620 1.00 89.06 166 THR A N 1
ATOM 1238 C CA . THR A 1 166 ? -0.198 18.241 -9.886 1.00 89.06 166 THR A CA 1
ATOM 1239 C C . THR A 1 166 ? -0.128 16.721 -9.697 1.00 89.06 166 THR A C 1
ATOM 1241 O O . THR A 1 166 ? -1.106 16.108 -9.271 1.00 89.06 166 THR A O 1
ATOM 1244 N N . ASN A 1 167 ? 1.022 16.093 -9.971 1.00 89.69 167 ASN A N 1
ATOM 1245 C CA . ASN A 1 167 ? 1.194 14.653 -9.757 1.00 89.69 167 ASN A CA 1
ATOM 1246 C C . ASN A 1 167 ? 1.212 14.319 -8.261 1.00 89.69 167 ASN A C 1
ATOM 1248 O O . ASN A 1 167 ? 0.488 13.419 -7.835 1.00 89.69 167 ASN A O 1
ATOM 1252 N N . GLY A 1 168 ? 1.977 15.078 -7.468 1.00 93.12 168 GLY A N 1
ATOM 1253 C CA . GLY A 1 168 ? 2.013 14.926 -6.015 1.00 93.12 168 GLY A CA 1
ATOM 1254 C C . GLY A 1 168 ? 0.647 15.168 -5.368 1.00 93.12 168 GLY A C 1
ATOM 1255 O O . GLY A 1 168 ? 0.230 14.389 -4.511 1.00 93.12 168 GLY A O 1
ATOM 1256 N N . GLU A 1 169 ? -0.100 16.177 -5.829 1.00 92.81 169 GLU A N 1
ATOM 1257 C CA . GLU A 1 169 ? -1.485 16.441 -5.403 1.00 92.81 169 GLU A CA 1
ATOM 1258 C C . GLU A 1 169 ? -2.416 15.262 -5.702 1.00 92.81 169 GLU A C 1
ATOM 1260 O O . GLU A 1 169 ? -3.165 14.813 -4.834 1.00 92.81 169 GLU A O 1
ATOM 1265 N N . MET A 1 170 ? -2.355 14.716 -6.917 1.00 91.38 170 MET A N 1
ATOM 1266 C CA . MET A 1 170 ? -3.198 13.594 -7.322 1.00 91.38 170 MET A CA 1
ATOM 1267 C C . MET A 1 170 ? -2.876 12.312 -6.547 1.00 91.38 170 MET A C 1
ATOM 1269 O O . MET A 1 170 ? -3.800 11.610 -6.131 1.00 91.38 170 MET A O 1
ATOM 1273 N N . ILE A 1 171 ? -1.595 11.982 -6.362 1.00 94.31 171 ILE A N 1
ATOM 1274 C CA . ILE A 1 171 ? -1.191 10.768 -5.638 1.00 94.31 171 ILE A CA 1
ATOM 1275 C C . ILE A 1 171 ? -1.529 10.901 -4.149 1.00 94.31 171 ILE A C 1
ATOM 1277 O O . ILE A 1 171 ? -2.084 9.969 -3.570 1.00 94.31 171 ILE A O 1
ATOM 1281 N N . THR A 1 172 ? -1.329 12.083 -3.559 1.00 95.56 172 THR A N 1
ATOM 1282 C CA . THR A 1 172 ? -1.816 12.402 -2.205 1.00 95.56 172 THR A CA 1
ATOM 1283 C C . THR A 1 172 ? -3.346 12.288 -2.110 1.00 95.56 172 THR A C 1
ATOM 1285 O O . THR A 1 172 ? -3.890 11.792 -1.128 1.00 95.56 172 THR A O 1
ATOM 1288 N N . GLY A 1 173 ? -4.074 12.658 -3.167 1.00 93.88 173 GLY A N 1
ATOM 1289 C CA . GLY A 1 173 ? -5.513 12.405 -3.280 1.00 93.88 173 GLY A CA 1
ATOM 1290 C C . GLY A 1 173 ? -5.870 10.927 -3.267 1.00 93.88 173 GLY A C 1
ATOM 1291 O O . GLY A 1 173 ? -6.783 10.524 -2.547 1.00 93.88 173 GLY A O 1
ATOM 1292 N N . LYS A 1 174 ? -5.134 10.103 -4.018 1.00 93.88 174 LYS A N 1
ATOM 1293 C CA . LYS A 1 174 ? -5.310 8.646 -4.004 1.00 93.88 174 LYS A CA 1
ATOM 1294 C C . LYS A 1 174 ? -5.039 8.070 -2.613 1.00 93.88 174 LYS A C 1
ATOM 1296 O O . LYS A 1 174 ? -5.834 7.247 -2.169 1.00 93.88 174 LYS A O 1
ATOM 1301 N N . SER A 1 175 ? -3.987 8.511 -1.915 1.00 95.25 175 SER A N 1
ATOM 1302 C CA . SER A 1 175 ? -3.649 8.001 -0.576 1.00 95.25 175 SER A CA 1
ATOM 1303 C C . SER A 1 175 ? -4.698 8.378 0.470 1.00 95.25 175 SER A C 1
ATOM 1305 O O . SER A 1 175 ? -5.096 7.531 1.266 1.00 95.25 175 SER A O 1
ATOM 1307 N N . ALA A 1 176 ? -5.224 9.603 0.426 1.00 94.00 176 ALA A N 1
ATOM 1308 C CA . ALA A 1 176 ? -6.316 10.022 1.301 1.00 94.00 176 ALA A CA 1
ATOM 1309 C C . ALA A 1 176 ? -7.626 9.272 1.002 1.00 94.00 176 ALA A C 1
ATOM 1311 O O . ALA A 1 176 ? -8.336 8.858 1.913 1.00 94.00 176 ALA A O 1
ATOM 1312 N N . ILE A 1 177 ? -7.962 9.058 -0.273 1.00 92.12 177 ILE A N 1
ATOM 1313 C CA . ILE A 1 177 ? -9.139 8.266 -0.663 1.00 92.12 177 ILE A CA 1
ATOM 1314 C C . ILE A 1 177 ? -8.990 6.799 -0.223 1.00 92.12 177 ILE A C 1
ATOM 1316 O O . ILE A 1 177 ? -9.984 6.171 0.166 1.00 92.12 177 ILE A O 1
ATOM 1320 N N . ALA A 1 178 ? -7.766 6.271 -0.251 1.00 91.00 178 ALA A N 1
ATOM 1321 C CA . ALA A 1 178 ? -7.448 4.935 0.228 1.00 91.00 178 ALA A CA 1
ATOM 1322 C C . ALA A 1 178 ? -7.696 4.790 1.736 1.00 91.00 178 ALA A C 1
ATOM 1324 O O . ALA A 1 178 ? -8.331 3.816 2.129 1.00 91.00 178 ALA A O 1
ATOM 1325 N N . ASP A 1 179 ? -7.334 5.779 2.563 1.00 88.81 179 ASP A N 1
ATOM 1326 C CA . ASP A 1 179 ? -7.713 5.788 3.988 1.00 88.81 179 ASP A CA 1
ATOM 1327 C C . ASP A 1 179 ? -9.234 5.763 4.196 1.00 88.81 179 ASP A C 1
ATOM 1329 O O . ASP A 1 179 ? -9.743 5.074 5.078 1.00 88.81 179 ASP A O 1
ATOM 1333 N N . LEU A 1 180 ? -9.968 6.557 3.411 1.00 86.88 180 LEU A N 1
ATOM 1334 C CA . LEU A 1 180 ? -11.399 6.788 3.631 1.00 86.88 180 LEU A CA 1
ATOM 1335 C C . LEU A 1 180 ? -12.284 5.649 3.107 1.00 86.88 180 LEU A C 1
ATOM 1337 O O . LEU A 1 180 ? -13.424 5.512 3.548 1.00 86.88 180 LEU A O 1
ATOM 1341 N N . SER A 1 181 ? -11.805 4.873 2.131 1.00 86.56 181 SER A N 1
ATOM 1342 C CA . SER A 1 181 ? -12.639 3.892 1.418 1.00 86.56 181 SER A CA 1
ATOM 1343 C C . SER A 1 181 ? -11.928 2.612 0.976 1.00 86.56 181 SER A C 1
ATOM 1345 O O . SER A 1 181 ? -12.573 1.722 0.428 1.00 86.56 181 SER A O 1
ATOM 1347 N N . GLY A 1 182 ? -10.606 2.520 1.127 1.00 87.25 182 GLY A N 1
ATOM 1348 C CA . GLY A 1 182 ? -9.784 1.459 0.535 1.00 87.25 182 GLY A CA 1
ATOM 1349 C C . GLY A 1 182 ? -9.571 1.585 -0.981 1.00 87.25 182 GLY A C 1
ATOM 1350 O O . GLY A 1 182 ? -8.782 0.833 -1.553 1.00 87.25 182 GLY A O 1
ATOM 1351 N N . THR A 1 183 ? -10.229 2.536 -1.655 1.00 87.81 183 THR A N 1
ATOM 1352 C CA . THR A 1 183 ? -10.047 2.769 -3.097 1.00 87.81 183 THR A CA 1
ATOM 1353 C C . THR A 1 183 ? -8.602 3.191 -3.386 1.00 87.81 183 THR A C 1
ATOM 1355 O O . THR A 1 183 ? -8.049 4.009 -2.665 1.00 87.81 183 THR A O 1
ATOM 1358 N N . TYR A 1 184 ? -8.009 2.674 -4.468 1.00 92.19 184 TYR A N 1
ATOM 1359 C CA . TYR A 1 184 ? -6.604 2.867 -4.874 1.00 92.19 184 TYR A CA 1
ATOM 1360 C C . TYR A 1 184 ? -5.543 2.097 -4.079 1.00 92.19 184 TYR A C 1
ATOM 1362 O O . TYR A 1 184 ? -4.367 2.201 -4.422 1.00 92.19 184 TYR A O 1
ATOM 1370 N N . ILE A 1 185 ? -5.889 1.249 -3.107 1.00 93.19 185 ILE A N 1
ATOM 1371 C CA . ILE A 1 185 ? -4.868 0.406 -2.456 1.00 93.19 185 ILE A CA 1
ATOM 1372 C C . ILE A 1 185 ? -4.154 -0.500 -3.468 1.00 93.19 185 ILE A C 1
ATOM 1374 O O . ILE A 1 185 ? -2.930 -0.597 -3.444 1.00 93.19 185 ILE A O 1
ATOM 1378 N N . ALA A 1 186 ? -4.877 -1.076 -4.430 1.00 93.81 186 ALA A N 1
ATOM 1379 C CA . ALA A 1 186 ? -4.268 -1.825 -5.528 1.00 93.81 186 ALA A CA 1
ATOM 1380 C C . ALA A 1 186 ? -3.359 -0.981 -6.441 1.00 93.81 186 ALA A C 1
ATOM 1382 O O . ALA A 1 186 ? -2.395 -1.509 -6.996 1.00 93.81 186 ALA A O 1
ATOM 1383 N N . TRP A 1 187 ? -3.622 0.324 -6.580 1.00 94.94 187 TRP A N 1
ATOM 1384 C CA . TRP A 1 187 ? -2.746 1.242 -7.317 1.00 94.94 187 TRP A CA 1
ATOM 1385 C C . TRP A 1 187 ? -1.374 1.332 -6.637 1.00 94.94 187 TRP A C 1
ATOM 1387 O O . TRP A 1 187 ? -0.353 1.117 -7.292 1.00 94.94 187 TRP A O 1
ATOM 1397 N N . PHE A 1 188 ? -1.355 1.554 -5.317 1.00 95.69 188 PHE A N 1
ATOM 1398 C CA . PHE A 1 188 ? -0.120 1.591 -4.525 1.00 95.69 188 PHE A CA 1
ATOM 1399 C C . PHE A 1 188 ? 0.562 0.224 -4.456 1.00 95.69 188 PHE A C 1
ATOM 1401 O O . PHE A 1 188 ? 1.783 0.137 -4.565 1.00 95.69 188 PHE A O 1
ATOM 1408 N N . ALA A 1 189 ? -0.220 -0.856 -4.351 1.00 95.50 189 ALA A N 1
ATOM 1409 C CA . ALA A 1 189 ? 0.304 -2.215 -4.378 1.00 95.50 189 ALA A CA 1
ATOM 1410 C C . ALA A 1 189 ? 1.093 -2.470 -5.671 1.00 95.50 189 ALA A C 1
ATOM 1412 O O . ALA A 1 189 ? 2.241 -2.910 -5.634 1.00 95.50 189 ALA A O 1
ATOM 1413 N N . GLN A 1 190 ? 0.503 -2.136 -6.822 1.00 95.75 190 GLN A N 1
ATOM 1414 C CA . GLN A 1 190 ? 1.171 -2.292 -8.106 1.00 95.75 190 GLN A CA 1
ATOM 1415 C C . GLN A 1 190 ? 2.407 -1.402 -8.217 1.00 95.75 190 GLN A C 1
ATOM 1417 O O . GLN A 1 190 ? 3.462 -1.900 -8.597 1.00 95.75 190 GLN A O 1
ATOM 1422 N N . GLN A 1 191 ? 2.308 -0.119 -7.865 1.00 95.94 191 GLN A N 1
ATOM 1423 C CA . GLN A 1 191 ? 3.448 0.799 -7.905 1.00 95.94 191 GLN A CA 1
ATOM 1424 C C . GLN A 1 191 ? 4.623 0.262 -7.069 1.00 95.94 191 GLN A C 1
ATOM 1426 O O . GLN A 1 191 ? 5.711 0.068 -7.611 1.00 95.94 191 GLN A O 1
ATOM 1431 N N . SER A 1 192 ? 4.383 -0.119 -5.812 1.00 95.88 192 SER A N 1
ATOM 1432 C CA . SER A 1 192 ? 5.410 -0.675 -4.924 1.00 95.88 192 SER A CA 1
ATOM 1433 C C . SER A 1 192 ? 5.984 -2.009 -5.424 1.00 95.88 192 SER A C 1
ATOM 1435 O O . SER A 1 192 ? 7.196 -2.250 -5.356 1.00 95.88 192 SER A O 1
ATOM 1437 N N . ALA A 1 193 ? 5.142 -2.887 -5.976 1.00 95.94 193 ALA A N 1
ATOM 1438 C CA . ALA A 1 193 ? 5.598 -4.142 -6.560 1.00 95.94 193 ALA A CA 1
ATOM 1439 C C . ALA A 1 193 ? 6.512 -3.903 -7.771 1.00 95.94 193 ALA A C 1
ATOM 1441 O O . ALA A 1 193 ? 7.547 -4.552 -7.889 1.00 95.94 193 ALA A O 1
ATOM 1442 N N . LEU A 1 194 ? 6.178 -2.952 -8.643 1.00 95.50 194 LEU A N 1
ATOM 1443 C CA . LEU A 1 194 ? 6.996 -2.623 -9.810 1.00 95.50 194 LEU A CA 1
ATOM 1444 C C . LEU A 1 194 ? 8.327 -1.966 -9.415 1.00 95.50 194 LEU A C 1
ATOM 1446 O O . LEU A 1 194 ? 9.367 -2.387 -9.916 1.00 95.50 194 LEU A O 1
ATOM 1450 N N . GLU A 1 195 ? 8.324 -1.018 -8.475 1.00 93.88 195 GLU A N 1
ATOM 1451 C CA . GLU A 1 195 ? 9.551 -0.376 -7.968 1.00 93.88 195 GLU A CA 1
ATOM 1452 C C . GLU A 1 195 ? 10.510 -1.367 -7.313 1.00 93.88 195 GLU A C 1
ATOM 1454 O O . GLU A 1 195 ? 11.727 -1.291 -7.479 1.00 93.88 195 GLU A O 1
ATOM 1459 N N . SER A 1 196 ? 9.961 -2.330 -6.576 1.00 93.31 196 SER A N 1
ATOM 1460 C CA . SER A 1 196 ? 10.751 -3.367 -5.920 1.00 93.31 196 SER A CA 1
ATOM 1461 C C . SER A 1 196 ? 11.072 -4.556 -6.829 1.00 93.31 196 SER A C 1
ATOM 1463 O O . SER A 1 196 ? 11.777 -5.465 -6.380 1.00 93.31 196 SER A O 1
ATOM 1465 N N . ASN A 1 197 ? 10.582 -4.556 -8.074 1.00 92.44 197 ASN A N 1
ATOM 1466 C CA . ASN A 1 197 ? 10.617 -5.678 -9.013 1.00 92.44 197 ASN A CA 1
ATOM 1467 C C . ASN A 1 197 ? 10.071 -6.990 -8.414 1.00 92.44 197 ASN A C 1
ATOM 1469 O O . ASN A 1 197 ? 10.624 -8.071 -8.612 1.00 92.44 197 ASN A O 1
ATOM 1473 N N . SER A 1 198 ? 9.003 -6.882 -7.628 1.00 94.62 198 SER A N 1
ATOM 1474 C CA . SER A 1 198 ? 8.293 -8.007 -7.029 1.00 94.62 198 SER A CA 1
ATOM 1475 C C . SER A 1 198 ? 7.227 -8.553 -7.985 1.00 94.62 198 SER A C 1
ATOM 1477 O O . SER A 1 198 ? 6.484 -7.817 -8.634 1.00 94.62 198 SER A O 1
ATOM 1479 N N . ASN A 1 199 ? 7.133 -9.877 -8.063 1.00 93.50 199 ASN A N 1
ATOM 1480 C CA . ASN A 1 199 ? 6.119 -10.609 -8.817 1.00 93.50 199 ASN A CA 1
ATOM 1481 C C . ASN A 1 199 ? 4.773 -10.652 -8.085 1.00 93.50 199 ASN A C 1
ATOM 1483 O O . ASN A 1 199 ? 3.728 -10.706 -8.735 1.00 93.50 199 ASN A O 1
ATOM 1487 N N . LEU A 1 200 ? 4.819 -10.634 -6.753 1.00 95.56 200 LEU A N 1
ATOM 1488 C CA . LEU A 1 200 ? 3.670 -10.664 -5.858 1.00 95.56 200 LEU A CA 1
ATOM 1489 C C . LEU A 1 200 ? 3.851 -9.612 -4.767 1.00 95.56 200 LEU A C 1
ATOM 1491 O O . LEU A 1 200 ? 4.928 -9.503 -4.178 1.00 95.56 200 LEU A O 1
ATOM 1495 N N . ILE A 1 201 ? 2.777 -8.895 -4.461 1.00 95.75 201 ILE A N 1
ATOM 1496 C CA . ILE A 1 201 ? 2.686 -8.066 -3.266 1.00 95.75 201 ILE A CA 1
ATOM 1497 C C . ILE A 1 201 ? 1.481 -8.477 -2.425 1.00 95.75 201 ILE A C 1
ATOM 1499 O O . ILE A 1 201 ? 0.371 -8.651 -2.932 1.00 95.75 201 ILE A O 1
ATOM 1503 N N . VAL A 1 202 ? 1.718 -8.647 -1.130 1.00 94.38 202 VAL A N 1
ATOM 1504 C CA . VAL A 1 202 ? 0.698 -8.945 -0.130 1.00 94.38 202 VAL A CA 1
ATOM 1505 C C . VAL A 1 202 ? 0.554 -7.730 0.768 1.00 94.38 202 VAL A C 1
ATOM 1507 O O . VAL A 1 202 ? 1.530 -7.297 1.386 1.00 94.38 202 VAL A O 1
ATOM 1510 N N . LEU A 1 203 ? -0.660 -7.191 0.827 1.00 90.88 203 LEU A N 1
ATOM 1511 C CA . LEU A 1 203 ? -1.030 -6.113 1.731 1.00 90.88 203 LEU A CA 1
ATOM 1512 C C . LEU A 1 203 ? -2.009 -6.634 2.782 1.00 90.88 203 LEU A C 1
ATOM 1514 O O . LEU A 1 203 ? -2.983 -7.282 2.427 1.00 90.88 203 LEU A O 1
ATOM 1518 N N . GLY A 1 204 ? -1.796 -6.290 4.048 1.00 75.31 204 GLY A N 1
ATOM 1519 C CA . GLY A 1 204 ? -2.868 -6.290 5.048 1.00 75.31 204 GLY A CA 1
ATOM 1520 C C . GLY A 1 204 ? -3.234 -4.843 5.337 1.00 75.31 204 GLY A C 1
ATOM 1521 O O . GLY A 1 204 ? -2.381 -4.106 5.811 1.00 75.31 204 GLY A O 1
ATOM 1522 N N . HIS A 1 205 ? -4.415 -4.358 4.948 1.00 66.44 205 HIS A N 1
ATOM 1523 C CA . HIS A 1 205 ? -4.826 -2.978 5.275 1.00 66.44 205 HIS A CA 1
ATOM 1524 C C . HIS A 1 205 ? -6.320 -2.748 5.195 1.00 66.44 205 HIS A C 1
ATOM 1526 O O . HIS A 1 205 ? -6.898 -2.175 6.112 1.00 66.44 205 HIS A O 1
ATOM 1532 N N . THR A 1 206 ? -6.947 -3.165 4.098 1.00 61.38 206 THR A N 1
ATOM 1533 C CA . THR A 1 206 ? -8.388 -2.987 3.956 1.00 61.38 206 THR A CA 1
ATOM 1534 C C . THR A 1 206 ? -9.073 -4.176 4.594 1.00 61.38 206 THR A C 1
ATOM 1536 O O . THR A 1 206 ? -8.713 -5.310 4.309 1.00 61.38 206 THR A O 1
ATOM 1539 N N . HIS A 1 207 ? -10.123 -3.946 5.372 1.00 70.19 207 HIS A N 1
ATOM 1540 C CA . HIS A 1 207 ? -10.995 -5.006 5.895 1.00 70.19 207 HIS A CA 1
ATOM 1541 C C . HIS A 1 207 ? -11.678 -5.843 4.784 1.00 70.19 207 HIS A C 1
ATOM 1543 O O . HIS A 1 207 ? -12.384 -6.801 5.070 1.00 70.19 207 HIS A O 1
ATOM 1549 N N . ALA A 1 208 ? -11.471 -5.493 3.508 1.00 84.12 208 ALA A N 1
ATOM 1550 C CA . ALA A 1 208 ? -11.961 -6.211 2.343 1.00 84.12 208 ALA A CA 1
ATOM 1551 C C . ALA A 1 208 ? -10.861 -7.104 1.724 1.00 84.12 208 ALA A C 1
ATOM 1553 O O . ALA A 1 208 ? -9.896 -6.564 1.174 1.00 84.12 208 ALA A O 1
ATOM 1554 N N . PRO A 1 209 ? -11.006 -8.441 1.745 1.00 89.31 209 PRO A N 1
ATOM 1555 C CA . PRO A 1 209 ? -10.092 -9.349 1.053 1.00 89.31 209 PRO A CA 1
ATOM 1556 C C . PRO A 1 209 ? -10.131 -9.149 -0.468 1.00 89.31 209 PRO A C 1
ATOM 1558 O O . PRO A 1 209 ? -11.205 -8.995 -1.061 1.00 89.31 209 PRO A O 1
ATOM 1561 N N . LYS A 1 210 ? -8.961 -9.196 -1.111 1.00 93.31 210 LYS A N 1
ATOM 1562 C CA . LYS A 1 210 ? -8.775 -9.047 -2.563 1.00 93.31 210 LYS A CA 1
ATOM 1563 C C . LYS A 1 210 ? -7.807 -10.090 -3.095 1.00 93.31 210 LYS A C 1
ATOM 1565 O O . LYS A 1 210 ? -6.799 -10.388 -2.457 1.00 93.31 210 LYS A O 1
ATOM 1570 N N . LEU A 1 211 ? -8.078 -10.589 -4.296 1.00 94.31 211 LEU A N 1
ATOM 1571 C CA . LEU A 1 211 ? -7.171 -11.484 -5.007 1.00 94.31 211 LEU A CA 1
ATOM 1572 C C . LEU A 1 211 ? -7.017 -11.029 -6.458 1.00 94.31 211 LEU A C 1
ATOM 1574 O O . LEU A 1 211 ? -7.937 -11.130 -7.266 1.00 94.31 211 LEU A O 1
ATOM 1578 N N . GLY A 1 212 ? -5.825 -10.536 -6.777 1.00 94.56 212 GLY A N 1
ATOM 1579 C CA . GLY A 1 212 ? -5.471 -10.000 -8.082 1.00 94.56 212 GLY A CA 1
ATOM 1580 C C . GLY A 1 212 ? -5.911 -8.553 -8.306 1.00 94.56 212 GLY A C 1
ATOM 1581 O O . GLY A 1 212 ? -6.662 -7.954 -7.535 1.00 94.56 212 GLY A O 1
ATOM 1582 N N . ILE A 1 213 ? -5.416 -7.992 -9.406 1.00 93.62 213 ILE A N 1
ATOM 1583 C CA . ILE A 1 213 ? -5.772 -6.666 -9.910 1.00 93.62 213 ILE A CA 1
ATOM 1584 C C . ILE A 1 213 ? -6.316 -6.854 -11.323 1.00 93.62 213 ILE A C 1
ATOM 1586 O O . ILE A 1 213 ? -5.693 -7.518 -12.154 1.00 93.62 213 ILE A O 1
ATOM 1590 N N . THR A 1 214 ? -7.472 -6.265 -11.606 1.00 90.94 214 THR A N 1
ATOM 1591 C CA . THR A 1 214 ? -8.072 -6.276 -12.942 1.00 90.94 214 THR A CA 1
ATOM 1592 C C . THR A 1 214 ? -7.122 -5.597 -13.925 1.00 90.94 214 THR A C 1
ATOM 1594 O O . THR A 1 214 ? -6.777 -4.435 -13.733 1.00 90.94 214 THR A O 1
ATOM 1597 N N . ASN A 1 215 ? -6.691 -6.324 -14.962 1.00 82.19 215 ASN A N 1
ATOM 1598 C CA . ASN A 1 215 ? -5.675 -5.882 -15.931 1.00 82.19 215 ASN A CA 1
ATOM 1599 C C . ASN A 1 215 ? -4.325 -5.474 -15.302 1.00 82.19 215 ASN A C 1
ATOM 1601 O O . ASN A 1 215 ? -3.562 -4.729 -15.913 1.00 82.19 215 ASN A O 1
ATOM 1605 N N . GLY A 1 216 ? -4.024 -5.949 -14.089 1.00 83.38 216 GLY A N 1
ATOM 1606 C CA . GLY A 1 216 ? -2.782 -5.625 -13.395 1.00 83.38 216 GLY A CA 1
ATOM 1607 C C . GLY A 1 216 ? -1.554 -6.337 -13.964 1.00 83.38 216 GLY A C 1
ATOM 1608 O O . GLY A 1 216 ? -1.645 -7.390 -14.596 1.00 83.38 216 GLY A O 1
ATOM 1609 N N . PHE A 1 217 ? -0.381 -5.770 -13.686 1.00 88.00 217 PHE A N 1
ATOM 1610 C CA . PHE A 1 217 ? 0.922 -6.249 -14.164 1.00 88.00 217 PHE A CA 1
ATOM 1611 C C . PHE A 1 217 ? 1.699 -7.088 -13.127 1.00 88.00 217 PHE A C 1
ATOM 1613 O O . PHE A 1 217 ? 2.807 -7.577 -13.393 1.00 88.00 217 PHE A O 1
ATOM 1620 N N . VAL A 1 218 ? 1.123 -7.245 -11.930 1.00 91.56 218 VAL A N 1
ATOM 1621 C CA . VAL A 1 218 ? 1.676 -7.982 -10.782 1.00 91.56 218 VAL A CA 1
ATOM 1622 C C . VAL A 1 218 ? 0.595 -8.819 -10.104 1.00 91.56 218 VAL A C 1
ATOM 1624 O O . VAL A 1 218 ? -0.595 -8.512 -10.205 1.00 91.56 218 VAL A O 1
ATOM 1627 N N . GLN A 1 219 ? 1.002 -9.866 -9.383 1.00 94.06 219 GLN A N 1
ATOM 1628 C CA . GLN A 1 219 ? 0.092 -10.563 -8.480 1.00 94.06 219 GLN A CA 1
ATOM 1629 C C . GLN A 1 219 ? -0.122 -9.727 -7.216 1.00 94.06 219 GLN A C 1
ATOM 1631 O O . GLN A 1 219 ? 0.809 -9.113 -6.692 1.00 94.06 219 GLN A O 1
ATOM 1636 N N . TYR A 1 220 ? -1.351 -9.724 -6.718 1.00 95.31 220 TYR A N 1
ATOM 1637 C CA . TYR A 1 220 ? -1.755 -8.941 -5.560 1.00 95.31 220 TYR A CA 1
ATOM 1638 C C . TYR A 1 220 ? -2.648 -9.774 -4.660 1.00 95.31 220 TYR A C 1
ATOM 1640 O O . TYR A 1 220 ? -3.561 -10.445 -5.143 1.00 95.31 220 TYR A O 1
ATOM 1648 N N . VAL A 1 221 ? -2.410 -9.684 -3.359 1.00 95.12 221 VAL A N 1
ATOM 1649 C CA . VAL A 1 221 ? -3.322 -10.208 -2.351 1.00 95.12 221 VAL A CA 1
ATOM 1650 C C . VAL A 1 221 ? -3.549 -9.135 -1.305 1.00 95.12 221 VAL A C 1
ATOM 1652 O O . VAL A 1 221 ? -2.594 -8.567 -0.778 1.00 95.12 221 VAL A O 1
ATOM 1655 N N . ASN A 1 222 ? -4.816 -8.893 -0.993 1.00 92.06 222 ASN A N 1
ATOM 1656 C CA . ASN A 1 222 ? -5.210 -8.287 0.264 1.00 92.06 222 ASN A CA 1
ATOM 1657 C C . ASN A 1 222 ? -5.843 -9.386 1.091 1.00 92.06 222 ASN A C 1
ATOM 1659 O O . ASN A 1 222 ? -6.867 -9.935 0.680 1.00 92.06 222 ASN A O 1
ATOM 1663 N N . ASP A 1 223 ? -5.212 -9.764 2.193 1.00 85.62 223 ASP A N 1
ATOM 1664 C CA . ASP A 1 223 ? -5.735 -10.859 3.001 1.00 85.62 223 ASP A CA 1
ATOM 1665 C C . ASP A 1 223 ? -7.075 -10.504 3.641 1.00 85.62 223 ASP A C 1
ATOM 1667 O O . ASP A 1 223 ? -7.875 -11.413 3.835 1.00 85.62 223 ASP A O 1
ATOM 1671 N N . GLY A 1 224 ? -7.353 -9.209 3.838 1.00 75.75 224 GLY A N 1
ATOM 1672 C CA . GLY A 1 224 ? -8.590 -8.710 4.418 1.00 75.75 224 GLY A CA 1
ATOM 1673 C C . GLY A 1 224 ? -8.708 -9.154 5.866 1.00 75.75 224 GLY A C 1
ATOM 1674 O O . GLY A 1 224 ? -8.764 -10.346 6.150 1.00 75.75 224 GLY A O 1
ATOM 1675 N N . PHE A 1 225 ? -8.750 -8.221 6.809 1.00 68.62 225 PHE A N 1
ATOM 1676 C CA . PHE A 1 225 ? -8.826 -8.623 8.207 1.00 68.62 225 PHE A CA 1
ATOM 1677 C C . PHE A 1 225 ? -9.845 -7.811 8.984 1.00 68.62 225 PHE A C 1
ATOM 1679 O O . PHE A 1 225 ? -9.693 -6.607 9.171 1.00 68.62 225 PHE A O 1
ATOM 1686 N N . GLU A 1 226 ? -10.877 -8.489 9.470 1.00 63.78 226 GLU A N 1
ATOM 1687 C CA . GLU A 1 226 ? -11.708 -8.003 10.562 1.00 63.78 226 GLU A CA 1
ATOM 1688 C C . GLU A 1 226 ? -11.086 -8.539 11.863 1.00 63.78 226 GLU A C 1
ATOM 1690 O O . GLU A 1 226 ? -10.763 -9.723 11.955 1.00 63.78 226 GLU A O 1
ATOM 1695 N N . CYS A 1 227 ? -10.867 -7.667 12.855 1.00 62.66 227 CYS A N 1
ATOM 1696 C CA . CYS A 1 227 ? -10.249 -8.002 14.147 1.00 62.66 227 CYS A CA 1
ATOM 1697 C C . CYS A 1 227 ? -11.308 -8.246 15.242 1.00 62.66 227 CYS A C 1
ATOM 1699 O O . CYS A 1 227 ? -11.274 -7.529 16.256 1.00 62.66 227 CYS A O 1
ATOM 1701 N N . PRO A 1 228 ? -12.310 -9.134 15.093 1.00 64.69 228 PRO A N 1
ATOM 1702 C CA . PRO A 1 228 ? -13.359 -9.168 16.079 1.00 64.69 228 PRO A CA 1
ATOM 1703 C C . PRO A 1 228 ? -12.850 -9.774 17.378 1.00 64.69 228 PRO A C 1
ATOM 1705 O O . PRO A 1 228 ? -12.082 -10.736 17.401 1.00 64.69 228 PRO A O 1
ATOM 1708 N N . SER A 1 229 ? -13.250 -9.167 18.495 1.00 63.62 229 SER A N 1
ATOM 1709 C CA . SER A 1 229 ? -12.816 -9.621 19.822 1.00 63.62 229 SER A CA 1
ATOM 1710 C C . SER A 1 229 ? -13.443 -10.965 20.208 1.00 63.62 229 SER A C 1
ATOM 1712 O O . SER A 1 229 ? -12.907 -11.680 21.049 1.00 63.62 229 SER A O 1
ATOM 1714 N N . ASN A 1 230 ? -14.553 -11.318 19.561 1.00 67.00 230 ASN A N 1
ATOM 1715 C CA . ASN A 1 230 ? -15.176 -12.632 19.585 1.00 67.00 230 ASN A CA 1
ATOM 1716 C C . ASN A 1 230 ? -15.336 -13.100 18.134 1.00 67.00 230 ASN A C 1
ATOM 1718 O O . ASN A 1 230 ? -15.645 -12.257 17.305 1.00 67.00 230 ASN A O 1
ATOM 1722 N N . PRO A 1 231 ? -15.189 -14.394 17.791 1.00 65.75 231 PRO A N 1
ATOM 1723 C CA . PRO A 1 231 ? -15.431 -14.861 16.428 1.00 65.75 231 PRO A CA 1
ATOM 1724 C C . PRO A 1 231 ? -16.935 -14.796 16.115 1.00 65.75 231 PRO A C 1
ATOM 1726 O O . PRO A 1 231 ? -17.681 -15.768 16.267 1.00 65.75 231 PRO A O 1
ATOM 1729 N N . ASP A 1 232 ? -17.395 -13.623 15.703 1.00 70.38 232 ASP A N 1
ATOM 1730 C CA . ASP A 1 232 ? -18.743 -13.299 15.247 1.00 70.38 232 ASP A CA 1
ATOM 1731 C C . ASP A 1 232 ? -18.893 -13.653 13.762 1.00 70.38 232 ASP A C 1
ATOM 1733 O O . ASP A 1 232 ? -19.320 -12.868 12.919 1.00 70.38 232 ASP A O 1
ATOM 1737 N N . VAL A 1 233 ? -18.533 -14.901 13.462 1.00 75.25 233 VAL A N 1
ATOM 1738 C CA . VAL A 1 233 ? -18.642 -15.527 12.148 1.00 75.25 233 VAL A CA 1
ATOM 1739 C C . VAL A 1 233 ? -19.877 -16.433 12.164 1.00 75.25 233 VAL A C 1
ATOM 1741 O O . VAL A 1 233 ? -19.820 -17.504 12.791 1.00 75.25 233 VAL A O 1
ATOM 1744 N N . PRO A 1 234 ? -20.996 -16.085 11.493 1.00 73.56 234 PRO A N 1
ATOM 1745 C CA . PRO A 1 234 ? -21.336 -14.835 10.772 1.00 73.56 234 PRO A CA 1
ATOM 1746 C C . PRO A 1 234 ? -21.795 -13.672 11.695 1.00 73.56 234 PRO A C 1
ATOM 1748 O O . PRO A 1 234 ? -22.174 -13.951 12.838 1.00 73.56 234 PRO A O 1
ATOM 1751 N N . PRO A 1 235 ? -21.857 -12.401 11.214 1.00 72.62 235 PRO A N 1
ATOM 1752 C CA . PRO A 1 235 ? -21.733 -11.936 9.819 1.00 72.62 235 PRO A CA 1
ATOM 1753 C C . PRO A 1 235 ? -20.314 -11.595 9.341 1.00 72.62 235 PRO A C 1
ATOM 1755 O O . PRO A 1 235 ? -20.151 -11.350 8.148 1.00 72.62 235 PRO A O 1
ATOM 1758 N N . GLN A 1 236 ? -19.316 -11.589 10.225 1.00 77.25 236 GLN A N 1
ATOM 1759 C CA . GLN A 1 236 ? -17.972 -11.134 9.877 1.00 77.25 236 GLN A CA 1
ATOM 1760 C C . GLN A 1 236 ? -17.221 -12.124 8.994 1.00 77.25 236 GLN A C 1
ATOM 1762 O O . GLN A 1 236 ? -17.378 -13.347 9.102 1.00 77.25 236 GLN A O 1
ATOM 1767 N N . THR A 1 237 ? -16.403 -11.571 8.102 1.00 79.81 237 THR A N 1
ATOM 1768 C CA . THR A 1 237 ? -15.597 -12.327 7.144 1.00 79.81 237 THR A CA 1
ATOM 1769 C C . THR A 1 237 ? -14.156 -12.339 7.623 1.00 79.81 237 THR A C 1
ATOM 1771 O O . THR A 1 237 ? -13.394 -11.402 7.410 1.00 79.81 237 THR A O 1
ATOM 1774 N N . PHE A 1 238 ? -13.777 -13.432 8.282 1.00 82.31 238 PHE A N 1
ATOM 1775 C CA . PHE A 1 238 ? -12.410 -13.629 8.739 1.00 82.31 238 PHE A CA 1
ATOM 1776 C C . PHE A 1 238 ? -11.607 -14.361 7.669 1.00 82.31 238 PHE A C 1
ATOM 1778 O O . PHE A 1 238 ? -11.796 -15.566 7.469 1.00 82.31 238 PHE A O 1
ATOM 1785 N N . THR A 1 239 ? -10.720 -13.643 6.989 1.00 87.62 239 THR A N 1
ATOM 1786 C CA . THR A 1 239 ? -9.897 -14.173 5.901 1.00 87.62 239 THR A CA 1
ATOM 1787 C C . THR A 1 239 ? -8.413 -14.174 6.231 1.00 87.62 239 THR A C 1
ATOM 1789 O O . THR A 1 239 ? -7.941 -13.491 7.135 1.00 87.62 239 THR A O 1
ATOM 1792 N N . PHE A 1 240 ? -7.672 -15.018 5.520 1.00 88.00 240 PHE A N 1
ATOM 1793 C CA . PHE A 1 240 ? -6.217 -15.026 5.523 1.00 88.00 240 PHE A CA 1
ATOM 1794 C C . PHE A 1 240 ? -5.700 -15.543 4.183 1.00 88.00 240 PHE A C 1
ATOM 1796 O O . PHE A 1 240 ? -6.365 -16.326 3.495 1.00 88.00 240 PHE A O 1
ATOM 1803 N N . ALA A 1 241 ? -4.493 -15.121 3.822 1.00 91.06 241 ALA A N 1
ATOM 1804 C CA . ALA A 1 241 ? -3.828 -15.556 2.607 1.00 91.06 241 ALA A CA 1
ATOM 1805 C C . ALA A 1 241 ? -2.830 -16.688 2.879 1.00 91.06 241 ALA A C 1
ATOM 1807 O O . ALA A 1 241 ? -2.085 -16.664 3.859 1.00 91.06 241 ALA A O 1
ATOM 1808 N N . VAL A 1 242 ? -2.777 -17.660 1.972 1.00 92.25 242 VAL A N 1
ATOM 1809 C CA . VAL A 1 242 ? -1.734 -18.687 1.918 1.00 92.25 242 VAL A CA 1
ATOM 1810 C C . VAL A 1 242 ? -0.924 -18.463 0.651 1.00 92.25 242 VAL A C 1
ATOM 1812 O O . VAL A 1 242 ? -1.481 -18.471 -0.449 1.00 92.25 242 VAL A O 1
ATOM 1815 N N . ILE A 1 243 ? 0.382 -18.259 0.819 1.00 93.38 243 ILE A N 1
ATOM 1816 C CA . ILE A 1 243 ? 1.317 -17.979 -0.271 1.00 93.38 243 ILE A CA 1
ATOM 1817 C C . ILE A 1 243 ? 2.302 -19.135 -0.399 1.00 93.38 243 ILE A C 1
ATOM 1819 O O . ILE A 1 243 ? 2.989 -19.480 0.563 1.00 93.38 243 ILE A O 1
ATOM 1823 N N . ASP A 1 244 ? 2.388 -19.707 -1.594 1.00 93.31 244 ASP A N 1
ATOM 1824 C CA . ASP A 1 244 ? 3.474 -20.605 -1.964 1.00 93.31 244 ASP A CA 1
ATOM 1825 C C . ASP A 1 244 ? 4.679 -19.756 -2.386 1.00 93.31 244 ASP A C 1
ATOM 1827 O O . ASP A 1 244 ? 4.645 -19.034 -3.386 1.00 93.31 244 ASP A O 1
ATOM 1831 N N . THR A 1 245 ? 5.746 -19.813 -1.593 1.00 91.06 245 THR A N 1
ATOM 1832 C CA . THR A 1 245 ? 6.924 -18.967 -1.794 1.00 91.06 245 THR A CA 1
ATOM 1833 C C . THR A 1 245 ? 7.814 -19.404 -2.950 1.00 91.06 245 THR A C 1
ATOM 1835 O O . THR A 1 245 ? 8.667 -18.622 -3.349 1.00 91.06 245 THR A O 1
ATOM 1838 N N . ASP A 1 246 ? 7.662 -20.617 -3.483 1.00 90.19 246 ASP A N 1
ATOM 1839 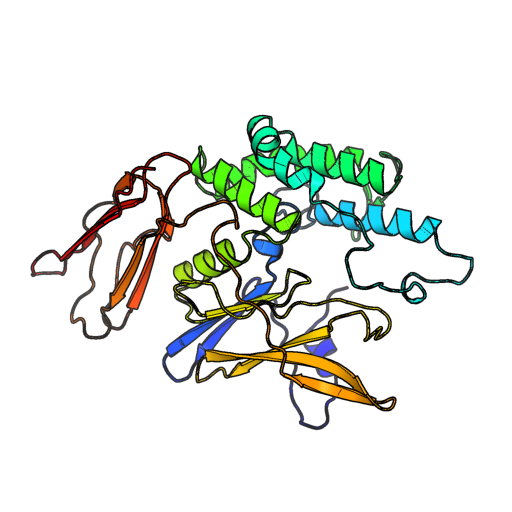C CA . ASP A 1 246 ? 8.453 -21.087 -4.624 1.00 90.19 246 ASP A CA 1
ATOM 1840 C C . ASP A 1 246 ? 7.778 -20.765 -5.959 1.00 90.19 246 ASP A C 1
ATOM 1842 O O . ASP A 1 246 ? 8.458 -20.486 -6.948 1.00 90.19 246 ASP A O 1
ATOM 1846 N N . THR A 1 247 ? 6.445 -20.773 -5.990 1.00 90.38 247 THR A N 1
ATOM 1847 C CA . THR A 1 247 ? 5.657 -20.518 -7.208 1.00 90.38 247 THR A CA 1
ATOM 1848 C C . THR A 1 247 ? 5.033 -19.122 -7.264 1.00 90.38 247 THR A C 1
ATOM 1850 O O . THR A 1 247 ? 4.453 -18.750 -8.288 1.00 90.38 247 THR A O 1
ATOM 1853 N N . CYS A 1 248 ? 5.114 -18.361 -6.168 1.00 90.88 248 CYS A N 1
ATOM 1854 C CA . CYS A 1 248 ? 4.398 -17.102 -5.947 1.00 90.88 248 CYS A CA 1
ATOM 1855 C C . CYS A 1 248 ? 2.874 -17.220 -6.108 1.00 90.88 248 CYS A C 1
ATOM 1857 O O . CYS A 1 248 ? 2.210 -16.212 -6.343 1.00 90.88 248 CYS A O 1
ATOM 1859 N N . GLN A 1 249 ? 2.308 -18.425 -6.007 1.00 91.62 249 GLN A N 1
ATOM 1860 C CA . GLN A 1 249 ? 0.862 -18.611 -6.047 1.00 91.62 249 GLN A CA 1
ATOM 1861 C C . GLN A 1 249 ? 0.232 -18.200 -4.722 1.00 91.62 249 GLN A C 1
ATOM 1863 O O . GLN A 1 249 ? 0.795 -18.410 -3.646 1.00 91.62 249 GLN A O 1
ATOM 1868 N N . SER A 1 250 ? -0.966 -17.635 -4.808 1.00 93.12 250 SER A N 1
ATOM 1869 C CA . SER A 1 250 ? -1.707 -17.134 -3.661 1.00 93.12 250 SER A CA 1
ATOM 1870 C C . SER A 1 250 ? -3.133 -17.661 -3.646 1.00 93.12 250 SER A C 1
ATOM 1872 O O . SER A 1 250 ? -3.783 -17.770 -4.684 1.00 93.12 250 SER A O 1
ATOM 1874 N N . ASN A 1 251 ? -3.619 -17.980 -2.450 1.00 93.06 251 ASN A N 1
ATOM 1875 C CA . ASN A 1 251 ? -5.005 -18.354 -2.203 1.00 93.06 251 ASN A CA 1
ATOM 1876 C C . ASN A 1 251 ? -5.525 -17.589 -0.989 1.00 93.06 251 ASN A C 1
ATOM 1878 O O . ASN A 1 251 ? -4.794 -17.417 -0.014 1.00 93.06 251 ASN A O 1
ATOM 1882 N N . VAL A 1 252 ? -6.790 -17.179 -1.032 1.00 93.12 252 VAL A N 1
ATOM 1883 C CA . VAL A 1 252 ? -7.482 -16.612 0.130 1.00 93.12 252 VAL A CA 1
ATOM 1884 C C . VAL A 1 252 ? -8.402 -17.678 0.707 1.00 93.12 252 VAL A C 1
ATOM 1886 O O . VAL A 1 252 ? -9.150 -18.343 -0.014 1.00 93.12 252 VAL A O 1
ATOM 1889 N N . CYS A 1 253 ? -8.334 -17.848 2.017 1.00 92.44 253 CYS A N 1
ATOM 1890 C CA . CYS A 1 253 ? -9.204 -18.725 2.782 1.00 92.44 253 CYS A CA 1
ATOM 1891 C C . CYS A 1 253 ? -10.037 -17.882 3.741 1.00 92.44 253 CYS A C 1
ATOM 1893 O O . CYS A 1 253 ? -9.578 -16.840 4.200 1.00 92.44 253 CYS A O 1
ATOM 1895 N N . GLN A 1 254 ? -11.232 -18.358 4.079 1.00 90.38 254 GLN A N 1
ATOM 1896 C CA . GLN A 1 254 ? -12.057 -17.792 5.141 1.00 90.38 254 GLN A CA 1
ATOM 1897 C C . GLN A 1 254 ? -12.293 -18.819 6.245 1.00 90.38 254 GLN A C 1
ATOM 1899 O O . GLN A 1 254 ? -12.339 -20.030 5.997 1.00 90.38 254 GLN A O 1
ATOM 1904 N N . VAL A 1 255 ? -12.491 -18.328 7.462 1.00 88.25 255 VAL A N 1
ATOM 1905 C CA . VAL A 1 255 ? -13.022 -19.124 8.566 1.00 88.25 255 VAL A CA 1
ATOM 1906 C C . VAL A 1 255 ? -14.545 -19.052 8.524 1.00 88.25 255 VAL A C 1
ATOM 1908 O O . VAL A 1 255 ? -15.114 -17.971 8.432 1.00 88.25 255 VAL A O 1
ATOM 1911 N N . ILE A 1 256 ? -15.208 -20.203 8.612 1.00 89.31 256 ILE A N 1
ATOM 1912 C CA . ILE A 1 256 ? -16.663 -20.325 8.753 1.00 89.31 256 ILE A CA 1
ATOM 1913 C C . ILE A 1 256 ? -17.004 -21.093 10.026 1.00 89.31 256 ILE A C 1
ATOM 1915 O O . ILE A 1 256 ? -16.233 -21.936 10.487 1.00 89.31 256 ILE A O 1
ATOM 1919 N N . LYS A 1 257 ? -18.192 -20.845 10.580 1.00 88.00 257 LYS A N 1
ATOM 1920 C CA . LYS A 1 257 ? -18.732 -21.616 11.701 1.00 88.00 257 LYS A CA 1
ATOM 1921 C C . LYS A 1 257 ? -19.777 -22.607 11.199 1.00 88.00 257 LYS A C 1
ATOM 1923 O O . LYS A 1 257 ? -20.839 -22.211 10.729 1.00 88.00 257 LYS A O 1
ATOM 1928 N N . GLN A 1 258 ? -19.493 -23.900 11.327 1.00 88.56 258 GLN A N 1
ATOM 1929 C CA . GLN A 1 258 ? -20.400 -24.984 10.947 1.00 88.56 258 GLN A CA 1
ATOM 1930 C C . GLN A 1 258 ? -20.489 -26.015 12.078 1.00 88.56 258 GLN A C 1
ATOM 1932 O O . GLN A 1 258 ? -19.470 -26.446 12.615 1.00 88.56 258 GLN A O 1
ATOM 1937 N N . ASN A 1 259 ? -21.706 -26.428 12.451 1.00 87.19 259 ASN A N 1
ATOM 1938 C CA . ASN A 1 259 ? -21.954 -27.447 13.486 1.00 87.19 259 ASN A CA 1
ATOM 1939 C C . ASN A 1 259 ? -21.219 -27.174 14.820 1.00 87.19 259 ASN A C 1
ATOM 1941 O O . ASN A 1 259 ? -20.606 -28.074 15.386 1.00 87.19 259 ASN A O 1
ATOM 1945 N N . ASN A 1 260 ? -21.244 -25.925 15.308 1.00 84.38 260 ASN A N 1
ATOM 1946 C CA . ASN A 1 260 ? -20.506 -25.465 16.501 1.00 84.38 260 ASN A CA 1
ATOM 1947 C C . ASN A 1 260 ? -18.972 -25.618 16.437 1.00 84.38 260 ASN A C 1
ATOM 1949 O O . ASN A 1 260 ? -18.302 -25.510 17.461 1.00 84.38 260 ASN A O 1
ATOM 1953 N N . SER A 1 261 ? -18.407 -25.805 15.245 1.00 87.88 261 SER A N 1
ATOM 1954 C CA . SER A 1 261 ? -16.964 -25.853 15.001 1.00 87.88 261 SER A CA 1
ATOM 1955 C C . SER A 1 261 ? -16.543 -24.786 13.992 1.00 87.88 261 SER A C 1
ATOM 1957 O O . SER A 1 261 ? -17.345 -24.378 13.149 1.00 87.88 261 SER A O 1
ATOM 1959 N N . TYR A 1 262 ? -15.293 -24.332 14.079 1.00 88.31 262 TYR A N 1
ATOM 1960 C CA . TYR A 1 262 ? -14.699 -23.459 13.070 1.00 88.31 262 TYR A CA 1
ATOM 1961 C C . TYR A 1 262 ? -14.000 -24.302 12.009 1.00 88.31 262 TYR A C 1
ATOM 1963 O O . TYR A 1 262 ? -13.266 -25.236 12.334 1.00 88.31 262 TYR A O 1
ATOM 1971 N N . GLN A 1 263 ? -14.235 -23.967 10.747 1.00 91.19 263 GLN A N 1
ATOM 1972 C CA . GLN A 1 263 ? -13.610 -24.608 9.599 1.00 91.19 263 GLN A CA 1
ATOM 1973 C C . GLN A 1 263 ? -12.973 -23.556 8.705 1.00 91.19 263 GLN A C 1
ATOM 1975 O O . GLN A 1 263 ? -13.448 -22.427 8.626 1.00 91.19 263 GLN A O 1
ATOM 1980 N N . ILE A 1 264 ? -11.913 -23.956 8.014 1.00 90.88 264 ILE A N 1
ATOM 1981 C CA . ILE A 1 264 ? -11.250 -23.145 6.998 1.00 90.88 264 ILE A CA 1
ATOM 1982 C C . ILE A 1 264 ? -11.734 -23.635 5.640 1.00 90.88 264 ILE A C 1
ATOM 1984 O O . ILE A 1 264 ? -11.635 -24.826 5.344 1.00 90.88 264 ILE A O 1
ATOM 1988 N N . VAL A 1 265 ? -12.226 -22.720 4.812 1.00 93.06 265 VAL A N 1
ATOM 1989 C CA . VAL A 1 265 ? -12.657 -23.017 3.443 1.00 93.06 265 VAL A CA 1
ATOM 1990 C C . VAL A 1 265 ? -12.052 -22.011 2.462 1.00 93.06 265 VAL A C 1
ATOM 1992 O O . VAL A 1 265 ? -11.759 -20.881 2.862 1.00 93.06 265 VAL A O 1
ATOM 1995 N N . PRO A 1 266 ? -11.868 -22.374 1.180 1.00 94.81 266 PRO A N 1
ATOM 1996 C CA . PRO A 1 266 ? -11.477 -21.411 0.156 1.00 94.81 266 PRO A CA 1
ATOM 1997 C C . PRO A 1 266 ? -12.447 -20.225 0.092 1.00 94.81 266 PRO A C 1
ATOM 1999 O O . PRO A 1 266 ? -13.660 -20.393 0.249 1.00 94.81 266 PRO A O 1
ATOM 2002 N N . PHE A 1 267 ? -11.914 -19.035 -0.171 1.00 92.62 267 PHE A N 1
ATOM 2003 C CA . PHE A 1 267 ? -12.682 -17.809 -0.338 1.00 92.62 267 PHE A CA 1
ATOM 2004 C C . PHE A 1 267 ? -12.376 -17.172 -1.694 1.00 92.62 267 PHE A C 1
ATOM 2006 O O . PHE A 1 267 ? -11.230 -16.858 -2.014 1.00 92.62 267 PHE A O 1
ATOM 2013 N N . ALA A 1 268 ? -13.417 -16.972 -2.500 1.00 93.12 268 ALA A N 1
ATOM 2014 C CA . ALA A 1 268 ? -13.307 -16.326 -3.802 1.00 93.12 268 ALA A CA 1
ATOM 2015 C C . ALA A 1 268 ? -13.272 -14.799 -3.632 1.00 93.12 268 ALA A C 1
ATOM 2017 O O . ALA A 1 268 ? -14.268 -14.115 -3.871 1.00 93.12 268 ALA A O 1
ATOM 2018 N N . ALA A 1 269 ? -12.131 -14.273 -3.183 1.00 92.25 269 ALA A N 1
ATOM 2019 C CA . ALA A 1 269 ? -11.939 -12.834 -3.064 1.00 92.25 269 ALA A CA 1
ATOM 2020 C C . ALA A 1 269 ? -12.022 -12.164 -4.448 1.00 92.25 269 ALA A C 1
ATOM 2022 O O . ALA A 1 269 ? -11.395 -12.647 -5.396 1.00 92.25 269 ALA A O 1
ATOM 2023 N N . PRO A 1 270 ? -12.781 -11.064 -4.595 1.00 93.50 270 PRO A N 1
ATOM 2024 C CA . PRO A 1 270 ? -12.853 -10.354 -5.863 1.00 93.50 270 PRO A CA 1
ATOM 2025 C C . PRO A 1 270 ? -11.508 -9.683 -6.183 1.00 93.50 270 PRO A C 1
ATOM 2027 O O . PRO A 1 270 ? -10.773 -9.309 -5.260 1.00 93.50 270 PRO A O 1
ATOM 2030 N N . PRO A 1 271 ? -11.195 -9.463 -7.472 1.00 93.62 271 PRO A N 1
ATOM 2031 C CA . PRO A 1 271 ? -10.057 -8.636 -7.833 1.00 93.62 271 PRO A CA 1
ATOM 2032 C C . PRO A 1 271 ? -10.297 -7.184 -7.418 1.00 93.62 271 PRO A C 1
ATOM 2034 O O . PRO A 1 271 ? -11.432 -6.734 -7.217 1.00 93.62 271 PRO A O 1
ATOM 2037 N N . ASP A 1 272 ? -9.207 -6.441 -7.304 1.00 92.44 272 ASP A N 1
ATOM 2038 C CA . ASP A 1 272 ? -9.238 -4.993 -7.132 1.00 92.44 272 ASP A CA 1
ATOM 2039 C C . ASP A 1 272 ? -8.899 -4.272 -8.449 1.00 92.44 272 ASP A C 1
ATOM 2041 O O . ASP A 1 272 ? -8.747 -4.901 -9.503 1.00 92.44 272 ASP A O 1
ATOM 2045 N N . SER A 1 273 ? -8.813 -2.946 -8.418 1.00 90.94 273 SER A N 1
ATOM 2046 C CA . SER A 1 273 ? -8.541 -2.110 -9.583 1.00 90.94 273 SER A CA 1
ATOM 2047 C C . SER A 1 273 ? -7.570 -0.980 -9.247 1.00 90.94 273 SER A C 1
ATOM 2049 O O . SER A 1 273 ? -7.668 -0.341 -8.201 1.00 90.94 273 SER A O 1
ATOM 2051 N N . VAL A 1 274 ? -6.644 -0.691 -10.166 1.00 90.75 274 VAL A N 1
ATOM 2052 C CA . VAL A 1 274 ? -5.738 0.468 -10.051 1.00 90.75 274 VAL A CA 1
ATOM 2053 C C . VAL A 1 274 ? -6.432 1.803 -10.339 1.00 90.75 274 VAL A C 1
ATOM 2055 O O . VAL A 1 274 ? -5.909 2.869 -10.015 1.00 90.75 274 VAL A O 1
ATOM 2058 N N . ILE A 1 275 ? -7.626 1.762 -10.925 1.00 86.38 275 ILE A N 1
ATOM 2059 C CA . ILE A 1 275 ? -8.475 2.927 -11.176 1.00 86.38 275 ILE A CA 1
ATOM 2060 C C . ILE A 1 275 ? -9.782 2.831 -10.390 1.00 86.38 275 ILE A C 1
ATOM 2062 O O . ILE A 1 275 ? -10.251 1.739 -10.065 1.00 86.38 275 ILE A O 1
ATOM 2066 N N . SER A 1 276 ? -10.410 3.978 -10.131 1.00 80.62 276 SER A N 1
ATOM 2067 C CA . SER A 1 276 ? -11.767 3.995 -9.584 1.00 80.62 276 SER A CA 1
ATOM 2068 C C . SER A 1 276 ? -12.776 3.452 -10.603 1.00 80.62 276 SER A C 1
ATOM 2070 O O . SER A 1 276 ? -12.563 3.550 -11.815 1.00 80.62 276 SER A O 1
ATOM 2072 N N . SER A 1 277 ? -13.911 2.943 -10.125 1.00 71.56 277 SER A N 1
ATOM 2073 C CA . SER A 1 277 ? -14.989 2.394 -10.965 1.00 71.56 277 SER A CA 1
ATOM 2074 C C . SER A 1 277 ? -15.618 3.402 -11.938 1.00 71.56 277 SER A C 1
ATOM 2076 O O . SER A 1 277 ? -16.283 2.999 -12.887 1.00 71.56 277 SER A O 1
ATOM 2078 N N . MET A 1 278 ? -15.409 4.704 -11.721 1.00 69.06 278 MET A N 1
ATOM 2079 C CA . MET A 1 278 ? -15.921 5.789 -12.571 1.00 69.06 278 MET A CA 1
ATOM 2080 C C . MET A 1 278 ? -14.895 6.286 -13.603 1.00 69.06 278 MET A C 1
ATOM 2082 O O . MET A 1 278 ? -15.168 7.225 -14.351 1.00 69.06 278 MET A O 1
ATOM 2086 N N . SER A 1 279 ? -13.703 5.691 -13.633 1.00 77.00 279 SER A N 1
ATOM 2087 C CA . SER A 1 279 ? -12.607 6.070 -14.529 1.00 77.00 279 SER A CA 1
ATOM 2088 C C . SER A 1 279 ? -12.293 4.962 -15.533 1.00 77.00 279 SER A C 1
ATOM 2090 O O . SER A 1 279 ? -12.717 3.824 -15.376 1.00 77.00 279 SER A O 1
ATOM 2092 N N . MET A 1 280 ? -11.556 5.317 -16.582 1.00 81.00 280 MET A N 1
ATOM 2093 C CA . MET A 1 280 ? -10.943 4.365 -17.506 1.00 81.00 280 MET A CA 1
ATOM 2094 C C . MET A 1 280 ? -9.438 4.453 -17.318 1.00 81.00 280 MET A C 1
ATOM 2096 O O . MET A 1 280 ? -8.944 5.539 -17.023 1.00 81.00 280 MET A O 1
ATOM 2100 N N . ASP A 1 281 ? -8.754 3.325 -17.464 1.00 80.81 281 ASP A N 1
ATOM 2101 C CA . ASP A 1 281 ? -7.307 3.238 -17.328 1.00 80.81 281 ASP A CA 1
ATOM 2102 C C . ASP A 1 281 ? -6.679 3.239 -18.718 1.00 80.81 281 ASP A C 1
ATOM 2104 O O . ASP A 1 281 ? -6.910 2.315 -19.501 1.00 80.81 281 ASP A O 1
ATOM 2108 N N . TYR A 1 282 ? -5.900 4.274 -19.025 1.00 87.56 282 TYR A N 1
ATOM 2109 C CA . TYR A 1 282 ? -5.126 4.352 -20.261 1.00 87.56 282 TYR A CA 1
ATOM 2110 C C . TYR A 1 282 ? -3.633 4.199 -19.978 1.00 87.56 282 TYR A C 1
ATOM 2112 O O . TYR A 1 282 ? -2.803 4.816 -20.644 1.00 87.56 282 TYR A O 1
ATOM 2120 N N . SER A 1 283 ? -3.288 3.369 -18.992 1.00 89.12 283 SER A N 1
ATOM 2121 C CA . SER A 1 283 ? -1.911 3.045 -18.629 1.00 89.12 283 SER A CA 1
ATOM 2122 C C . SER A 1 283 ? -1.157 2.252 -19.699 1.00 89.12 283 SER A C 1
ATOM 2124 O O . SER A 1 283 ? -1.700 1.367 -20.359 1.00 89.12 283 SER A O 1
ATOM 2126 N N . CYS A 1 284 ? 0.149 2.507 -19.779 1.00 90.31 284 CYS A N 1
ATOM 2127 C CA . CYS A 1 284 ? 1.128 1.645 -20.431 1.00 90.31 284 CYS A CA 1
ATOM 2128 C C . CYS A 1 284 ? 1.997 0.957 -19.369 1.00 90.31 284 CYS A C 1
ATOM 2130 O O . CYS A 1 284 ? 2.725 1.618 -18.622 1.00 90.31 284 CYS A O 1
ATOM 2132 N N . TYR A 1 285 ? 1.969 -0.375 -19.353 1.00 90.50 285 TYR A N 1
ATOM 2133 C CA . TYR A 1 285 ? 2.892 -1.203 -18.577 1.00 90.50 285 TYR A CA 1
ATOM 2134 C C . TYR A 1 285 ? 3.976 -1.747 -19.490 1.00 90.50 285 TYR A C 1
ATOM 2136 O O . TYR A 1 285 ? 3.678 -2.335 -20.530 1.00 90.50 285 TYR A O 1
ATOM 2144 N N . VAL A 1 286 ? 5.233 -1.565 -19.102 1.00 90.81 286 VAL A N 1
ATOM 2145 C CA . VAL A 1 286 ? 6.371 -1.974 -19.924 1.00 90.81 286 VAL A CA 1
ATOM 2146 C C . VAL A 1 286 ? 7.253 -2.911 -19.126 1.00 90.81 286 VAL A C 1
ATOM 2148 O O . VAL A 1 286 ? 7.553 -2.649 -17.962 1.00 90.81 286 VAL A O 1
ATOM 2151 N N . SER A 1 287 ? 7.687 -3.996 -19.764 1.00 92.00 287 SER A N 1
ATOM 2152 C CA . SER A 1 287 ? 8.745 -4.856 -19.249 1.00 92.00 287 SER A CA 1
ATOM 2153 C C . SER A 1 287 ? 9.877 -4.939 -20.261 1.00 92.00 287 SER A C 1
ATOM 2155 O O . SER A 1 287 ? 9.639 -5.152 -21.450 1.00 92.00 287 SER A O 1
ATOM 2157 N N . ILE A 1 288 ? 11.103 -4.759 -19.775 1.00 91.00 288 ILE A N 1
ATOM 2158 C CA . ILE A 1 288 ? 12.322 -4.982 -20.547 1.00 91.00 288 ILE A CA 1
ATOM 2159 C C . ILE A 1 288 ? 13.027 -6.180 -19.929 1.00 91.00 288 ILE A C 1
ATOM 2161 O O . ILE A 1 288 ? 13.401 -6.156 -18.755 1.00 91.00 288 ILE A O 1
ATOM 2165 N N . ASP A 1 289 ? 13.197 -7.224 -20.732 1.00 91.62 289 ASP A N 1
ATOM 2166 C CA . ASP A 1 289 ? 13.893 -8.443 -20.349 1.00 91.62 289 ASP A CA 1
ATOM 2167 C C . ASP A 1 289 ? 15.331 -8.407 -20.880 1.00 91.62 289 ASP A C 1
ATOM 2169 O O . ASP A 1 289 ? 15.567 -8.504 -22.085 1.00 91.62 289 ASP A O 1
ATOM 2173 N N . ASN A 1 290 ? 16.292 -8.251 -19.969 1.00 91.38 290 ASN A N 1
ATOM 2174 C CA . ASN A 1 290 ? 17.722 -8.344 -20.245 1.00 91.38 290 ASN A CA 1
ATOM 2175 C C . ASN A 1 290 ? 18.329 -9.609 -19.610 1.00 91.38 290 ASN A C 1
ATOM 2177 O O . ASN A 1 290 ? 19.542 -9.691 -19.401 1.00 91.38 290 ASN A O 1
ATOM 2181 N N . THR A 1 291 ? 17.511 -10.625 -19.309 1.00 90.50 291 THR A N 1
ATOM 2182 C CA . THR A 1 291 ? 17.965 -11.852 -18.635 1.00 90.50 291 THR A CA 1
ATOM 2183 C C . THR A 1 291 ? 18.945 -12.651 -19.490 1.00 90.50 291 THR A C 1
ATOM 2185 O O . THR A 1 291 ? 19.884 -13.245 -18.967 1.00 90.50 291 THR A O 1
ATOM 2188 N N . GLN A 1 292 ? 18.770 -12.610 -20.813 1.00 90.50 292 GLN A N 1
ATOM 2189 C CA . GLN A 1 292 ? 19.683 -13.190 -21.809 1.00 90.50 292 GLN A CA 1
ATOM 2190 C C . GLN A 1 292 ? 20.619 -12.142 -22.439 1.00 90.50 292 GLN A C 1
ATOM 2192 O O . GLN A 1 292 ? 21.314 -12.420 -23.421 1.00 90.50 292 GLN A O 1
ATOM 2197 N N . GLY A 1 293 ? 20.619 -10.920 -21.901 1.00 86.38 293 GLY A N 1
ATOM 2198 C CA . GLY A 1 293 ? 21.475 -9.830 -22.339 1.00 86.38 293 GLY A CA 1
ATOM 2199 C C . GLY A 1 293 ? 22.951 -10.118 -22.109 1.00 86.38 293 GLY A C 1
ATOM 2200 O O . GLY A 1 293 ? 23.329 -10.849 -21.198 1.00 86.38 293 GLY A O 1
ATOM 2201 N N . LYS A 1 294 ? 23.813 -9.515 -22.930 1.00 88.75 294 LYS A N 1
ATOM 2202 C CA . LYS A 1 294 ? 25.279 -9.621 -22.783 1.00 88.75 294 LYS A CA 1
ATOM 2203 C C . LYS A 1 294 ? 25.919 -8.359 -22.210 1.00 88.75 294 LYS A C 1
ATOM 2205 O O . LYS A 1 294 ? 27.107 -8.361 -21.903 1.00 88.75 294 LYS A O 1
ATOM 2210 N N . SER A 1 295 ? 25.153 -7.281 -22.100 1.00 90.38 295 SER A N 1
ATOM 2211 C CA . SER A 1 295 ? 25.616 -5.962 -21.685 1.00 90.38 295 SER A CA 1
ATOM 2212 C C . SER A 1 295 ? 24.526 -5.240 -20.896 1.00 90.38 295 SER A C 1
ATOM 2214 O O . SER A 1 295 ? 23.336 -5.531 -21.029 1.00 90.38 295 SER A O 1
ATOM 2216 N N . THR A 1 296 ? 24.947 -4.304 -20.048 1.00 92.50 296 THR A N 1
ATOM 2217 C CA . THR A 1 296 ? 24.026 -3.415 -19.339 1.00 92.50 296 THR A CA 1
ATOM 2218 C C . THR A 1 296 ? 23.383 -2.453 -20.332 1.00 92.50 296 THR A C 1
ATOM 2220 O O . THR A 1 296 ? 24.080 -1.793 -21.108 1.00 92.50 296 THR A O 1
ATOM 2223 N N . LEU A 1 297 ? 22.057 -2.349 -20.281 1.00 92.38 297 LEU A N 1
ATOM 2224 C CA . LEU A 1 297 ? 21.304 -1.320 -20.986 1.00 92.38 297 LEU A CA 1
ATOM 2225 C C . LEU A 1 297 ? 21.315 -0.054 -20.134 1.00 92.38 297 LEU A C 1
ATOM 2227 O O . LEU A 1 297 ? 20.938 -0.096 -18.968 1.00 92.38 297 LEU A O 1
ATOM 2231 N N . THR A 1 298 ? 21.744 1.070 -20.701 1.00 93.25 298 THR A N 1
ATOM 2232 C CA . THR A 1 298 ? 21.792 2.363 -20.005 1.00 93.25 298 THR A CA 1
ATOM 2233 C C . THR A 1 298 ? 20.849 3.350 -20.668 1.00 93.25 298 THR A C 1
ATOM 2235 O O . THR A 1 298 ? 20.917 3.551 -21.884 1.00 93.25 298 THR A O 1
ATOM 2238 N N . LEU A 1 299 ? 19.991 3.976 -19.864 1.00 92.88 299 LEU A N 1
ATOM 2239 C CA . LEU A 1 299 ? 19.072 5.010 -20.313 1.00 92.88 299 LEU A CA 1
ATOM 2240 C C . LEU A 1 299 ? 19.877 6.213 -20.840 1.00 92.88 299 LEU A C 1
ATOM 2242 O O . LEU A 1 299 ? 20.677 6.806 -20.115 1.00 92.88 299 LEU A O 1
ATOM 2246 N N . THR A 1 300 ? 19.697 6.565 -22.115 1.00 89.56 300 THR A N 1
ATOM 2247 C CA . THR A 1 300 ? 20.538 7.567 -22.801 1.00 89.56 300 THR A CA 1
ATOM 2248 C C . THR A 1 300 ? 20.204 9.003 -22.414 1.00 89.56 300 THR A C 1
ATOM 2250 O O . THR A 1 300 ? 21.031 9.898 -22.560 1.00 89.56 300 THR A O 1
ATOM 2253 N N . LYS A 1 301 ? 18.962 9.232 -21.986 1.00 88.00 301 LYS A N 1
ATOM 2254 C CA . LYS A 1 301 ? 18.408 10.526 -21.581 1.00 88.00 301 LYS A CA 1
ATOM 2255 C C . LYS A 1 301 ? 17.248 10.281 -20.615 1.00 88.00 301 LYS A C 1
ATOM 2257 O O . LYS A 1 301 ? 16.622 9.228 -20.742 1.00 88.00 301 LYS A O 1
ATOM 2262 N N . PRO A 1 302 ? 16.926 11.222 -19.712 1.00 90.62 302 PRO A N 1
ATOM 2263 C CA . PRO A 1 302 ? 15.731 11.110 -18.883 1.00 90.62 302 PRO A CA 1
ATOM 2264 C C . PRO A 1 302 ? 14.508 10.757 -19.734 1.00 90.62 302 PRO A C 1
ATOM 2266 O O . PRO A 1 302 ? 14.340 11.300 -20.832 1.00 90.62 302 PRO A O 1
ATOM 2269 N N . ALA A 1 303 ? 13.695 9.818 -19.248 1.00 91.00 303 ALA A N 1
ATOM 2270 C CA . ALA A 1 303 ? 12.465 9.434 -19.923 1.00 91.00 303 ALA A CA 1
ATOM 2271 C C . ALA A 1 303 ? 11.554 10.658 -20.076 1.00 91.00 303 ALA A C 1
ATOM 2273 O O . ALA A 1 303 ? 11.514 11.527 -19.203 1.00 91.00 303 ALA A O 1
ATOM 2274 N N . THR A 1 304 ? 10.838 10.733 -21.194 1.00 91.00 304 THR A N 1
ATOM 2275 C CA . THR A 1 304 ? 9.935 11.851 -21.486 1.00 91.00 304 THR A CA 1
ATOM 2276 C C . THR A 1 304 ? 8.509 11.355 -21.623 1.00 91.00 304 THR A C 1
ATOM 2278 O O . THR A 1 304 ? 8.269 10.213 -22.016 1.00 91.00 304 THR A O 1
ATOM 2281 N N . ASN A 1 305 ? 7.562 12.231 -21.329 1.00 90.88 305 ASN A N 1
ATOM 2282 C CA . ASN A 1 305 ? 6.135 12.015 -21.497 1.00 90.88 305 ASN A CA 1
ATOM 2283 C C . ASN A 1 305 ? 5.527 13.272 -22.127 1.00 90.88 305 ASN A C 1
ATOM 2285 O O . ASN A 1 305 ? 5.796 14.385 -21.684 1.00 90.88 305 ASN A O 1
ATOM 2289 N N . GLU A 1 306 ? 4.733 13.082 -23.177 1.00 89.88 306 GLU A N 1
ATOM 2290 C CA . GLU A 1 306 ? 3.901 14.140 -23.765 1.00 89.88 306 GLU A CA 1
ATOM 2291 C C . GLU A 1 306 ? 2.530 14.177 -23.079 1.00 89.88 306 GLU A C 1
ATOM 2293 O O . GLU A 1 306 ? 1.986 15.250 -22.820 1.00 89.88 306 GLU A O 1
ATOM 2298 N N . HIS A 1 307 ? 2.005 12.999 -22.719 1.00 89.88 307 HIS A N 1
ATOM 2299 C CA . HIS A 1 307 ? 0.747 12.828 -21.999 1.00 89.88 307 HIS A CA 1
ATOM 2300 C C . HIS A 1 307 ? 0.885 11.779 -20.891 1.00 89.88 307 HIS A C 1
ATOM 2302 O O . HIS A 1 307 ? 1.579 10.772 -21.051 1.00 89.88 307 HIS A O 1
ATOM 2308 N N . GLY A 1 308 ? 0.196 12.007 -19.772 1.00 90.75 308 GLY A N 1
ATOM 2309 C CA . GLY A 1 308 ? 0.310 11.170 -18.579 1.00 90.75 308 GLY A CA 1
ATOM 2310 C C . GLY A 1 308 ? 1.571 11.460 -17.765 1.00 90.75 308 GLY A C 1
ATOM 2311 O O . GLY A 1 308 ? 2.197 12.506 -17.928 1.00 90.75 308 GLY A O 1
ATOM 2312 N N . TYR A 1 309 ? 1.931 10.543 -16.873 1.00 91.94 309 TYR A N 1
ATOM 2313 C CA . TYR A 1 309 ? 3.076 10.652 -15.970 1.00 91.94 309 TYR A CA 1
ATOM 2314 C C . TYR A 1 309 ? 3.625 9.268 -15.602 1.00 91.94 309 TYR A C 1
ATOM 2316 O O . TYR A 1 309 ? 2.881 8.287 -15.509 1.00 91.94 309 TYR A O 1
ATOM 2324 N N . TYR A 1 310 ? 4.942 9.169 -15.415 1.00 92.81 310 TYR A N 1
ATOM 2325 C CA . TYR A 1 310 ? 5.563 7.926 -14.965 1.00 92.81 310 TYR A CA 1
ATOM 2326 C C . TYR A 1 310 ? 5.260 7.709 -13.483 1.00 92.81 310 TYR A C 1
ATOM 2328 O O . TYR A 1 310 ? 5.785 8.421 -12.632 1.00 92.81 310 TYR A O 1
ATOM 2336 N N . VAL A 1 311 ? 4.421 6.715 -13.192 1.00 94.38 311 VAL A N 1
ATOM 2337 C CA . VAL A 1 311 ? 4.164 6.239 -11.826 1.00 94.38 311 VAL A CA 1
ATOM 2338 C C . VAL A 1 311 ? 5.386 5.495 -11.303 1.00 94.38 311 VAL A C 1
ATOM 2340 O O . VAL A 1 311 ? 5.823 5.721 -10.183 1.00 94.38 311 VAL A O 1
ATOM 2343 N N . VAL A 1 312 ? 5.956 4.633 -12.146 1.00 94.88 312 VAL A N 1
ATOM 2344 C CA . VAL A 1 312 ? 7.247 3.987 -11.909 1.00 94.88 312 VAL A CA 1
ATOM 2345 C C . VAL A 1 312 ? 8.145 4.372 -13.063 1.00 94.88 312 VAL A C 1
ATOM 2347 O O . VAL A 1 312 ? 7.832 4.076 -14.218 1.00 94.88 312 VAL A O 1
ATOM 2350 N N . SER A 1 313 ? 9.230 5.078 -12.752 1.00 93.75 313 SER A N 1
ATOM 2351 C CA . SER A 1 313 ? 10.152 5.596 -13.761 1.00 93.75 313 SER A CA 1
ATOM 2352 C C . SER A 1 313 ? 10.989 4.474 -14.387 1.00 93.75 313 SER A C 1
ATOM 2354 O O . SER A 1 313 ? 11.378 3.540 -13.682 1.00 93.75 313 SER A O 1
ATOM 2356 N N . PRO A 1 314 ? 11.326 4.561 -15.687 1.00 93.94 314 PRO A N 1
ATOM 2357 C CA . PRO A 1 314 ? 12.291 3.657 -16.300 1.00 93.94 314 PRO A CA 1
ATOM 2358 C C . PRO A 1 314 ? 13.640 3.734 -15.563 1.00 93.94 314 PRO A C 1
ATOM 2360 O O . PRO A 1 314 ? 14.144 4.840 -15.338 1.00 93.94 314 PRO A O 1
ATOM 2363 N N . PRO A 1 315 ? 14.251 2.600 -15.178 1.00 93.38 315 PRO A N 1
ATOM 2364 C CA . PRO A 1 315 ? 15.497 2.612 -14.422 1.00 93.38 315 PRO A CA 1
ATOM 2365 C C . PRO A 1 315 ? 16.664 3.110 -15.278 1.00 93.38 315 PRO A C 1
ATOM 2367 O O . PRO A 1 315 ? 16.724 2.861 -16.483 1.00 93.38 315 PRO A O 1
ATOM 2370 N N . GLN A 1 316 ? 17.643 3.765 -14.651 1.00 94.56 316 GLN A N 1
ATOM 2371 C CA . GLN A 1 316 ? 18.819 4.288 -15.357 1.00 94.56 316 GLN A CA 1
ATOM 2372 C C . GLN A 1 316 ? 19.669 3.177 -16.000 1.00 94.56 316 GLN A C 1
ATOM 2374 O O . GLN A 1 316 ? 20.315 3.409 -17.026 1.00 94.56 316 GLN A O 1
ATOM 2379 N N . GLN A 1 317 ? 19.678 1.981 -15.406 1.00 94.00 317 GLN A N 1
ATOM 2380 C CA . GLN A 1 317 ? 20.438 0.821 -15.864 1.00 94.00 317 GLN A CA 1
ATOM 2381 C C . GLN A 1 317 ? 19.613 -0.462 -15.743 1.00 94.00 317 GLN A C 1
ATOM 2383 O O . GLN A 1 317 ? 18.797 -0.588 -14.834 1.00 94.00 317 GLN A O 1
ATOM 2388 N N . ILE A 1 318 ? 19.854 -1.402 -16.656 1.00 93.31 318 ILE A N 1
ATOM 2389 C CA . ILE A 1 318 ? 19.295 -2.758 -16.640 1.00 93.31 318 ILE A CA 1
ATOM 2390 C C . ILE A 1 318 ? 20.448 -3.721 -16.919 1.00 93.31 318 ILE A C 1
ATOM 2392 O O . ILE A 1 318 ? 20.981 -3.749 -18.032 1.00 93.31 318 ILE A O 1
ATOM 2396 N N . ASN A 1 319 ? 20.881 -4.477 -15.918 1.00 93.56 319 ASN A N 1
ATOM 2397 C CA . ASN A 1 319 ? 22.035 -5.365 -16.032 1.00 93.56 319 ASN A CA 1
ATOM 2398 C C . ASN A 1 319 ? 21.691 -6.664 -16.774 1.00 93.56 319 ASN A C 1
ATOM 2400 O O . ASN A 1 319 ? 20.522 -7.047 -16.861 1.00 93.56 319 ASN A O 1
ATOM 2404 N N . PRO A 1 320 ? 22.696 -7.370 -17.323 1.00 92.44 320 PRO A N 1
ATOM 2405 C CA . PRO A 1 320 ? 22.521 -8.751 -17.755 1.00 92.44 320 PRO A CA 1
ATOM 2406 C C . PRO A 1 320 ? 21.955 -9.610 -16.623 1.00 92.44 320 PRO A C 1
ATOM 2408 O O . PRO A 1 320 ? 22.431 -9.529 -15.491 1.00 92.44 320 PRO A O 1
ATOM 2411 N N . GLY A 1 321 ? 20.969 -10.448 -16.928 1.00 89.88 321 GLY A N 1
ATOM 2412 C CA . GLY A 1 321 ? 20.306 -11.286 -15.924 1.00 89.88 321 GLY A CA 1
ATOM 2413 C C . GLY A 1 321 ? 19.090 -10.630 -15.262 1.00 89.88 321 GLY A C 1
ATOM 2414 O O . GLY A 1 321 ? 18.396 -11.299 -14.503 1.00 89.88 321 GLY A O 1
ATOM 2415 N N . GLU A 1 322 ? 18.793 -9.364 -15.563 1.00 90.19 322 GLU A N 1
ATOM 2416 C CA . GLU A 1 322 ? 17.656 -8.648 -14.983 1.00 90.19 322 GLU A CA 1
ATOM 2417 C C . GLU A 1 322 ? 16.474 -8.554 -15.951 1.00 90.19 322 GLU A C 1
ATOM 2419 O O . GLU A 1 322 ? 16.625 -8.395 -17.161 1.00 90.19 322 GLU A O 1
ATOM 2424 N N . GLN A 1 323 ? 15.274 -8.580 -15.383 1.00 90.62 323 GLN A N 1
ATOM 2425 C CA . GLN A 1 323 ? 14.062 -8.080 -16.015 1.00 90.62 323 GLN A CA 1
ATOM 2426 C C . GLN A 1 323 ? 13.575 -6.909 -15.170 1.00 90.62 323 GLN A C 1
ATOM 2428 O O . GLN A 1 323 ? 13.529 -7.021 -13.946 1.00 90.62 323 GLN A O 1
ATOM 2433 N N . VAL A 1 324 ? 13.215 -5.801 -15.809 1.00 90.75 324 VAL A N 1
ATOM 2434 C CA . VAL A 1 324 ? 12.663 -4.625 -15.125 1.00 90.75 324 VAL A CA 1
ATOM 2435 C C . VAL A 1 324 ? 11.284 -4.298 -15.665 1.00 90.75 324 VAL A C 1
ATOM 2437 O O . VAL A 1 324 ? 10.915 -4.698 -16.777 1.00 90.75 324 VAL A O 1
ATOM 2440 N N . LYS A 1 325 ? 10.522 -3.553 -14.868 1.00 92.50 325 LYS A N 1
ATOM 2441 C CA . LYS A 1 325 ? 9.183 -3.098 -15.214 1.00 92.50 325 LYS A CA 1
ATOM 2442 C C . LYS A 1 325 ? 9.023 -1.628 -14.854 1.00 92.50 325 LYS A C 1
ATOM 2444 O O . LYS A 1 325 ? 9.576 -1.176 -13.858 1.00 92.50 325 LYS A O 1
ATOM 2449 N N . PHE A 1 326 ? 8.259 -0.900 -15.654 1.00 93.25 326 PHE A N 1
ATOM 2450 C CA . PHE A 1 326 ? 7.904 0.489 -15.377 1.00 93.25 326 PHE A CA 1
ATOM 2451 C C . PHE A 1 326 ? 6.492 0.796 -15.880 1.00 93.25 326 PHE A C 1
ATOM 2453 O O . PHE A 1 326 ? 5.899 0.016 -16.632 1.00 93.25 326 PHE A O 1
ATOM 2460 N N . TRP A 1 327 ? 5.934 1.912 -15.415 1.00 94.31 327 TRP A N 1
ATOM 2461 C CA . TRP A 1 327 ? 4.517 2.225 -15.572 1.00 94.31 327 TRP A CA 1
ATOM 2462 C C . TRP A 1 327 ? 4.311 3.708 -15.861 1.00 94.31 327 TRP A C 1
ATOM 2464 O O . TRP A 1 327 ? 4.668 4.569 -15.057 1.00 94.31 327 TRP A O 1
ATOM 2474 N N . LEU A 1 328 ? 3.699 3.982 -17.011 1.00 93.25 328 LEU A N 1
ATOM 2475 C CA . LEU A 1 328 ? 3.200 5.291 -17.418 1.00 93.25 328 LEU A CA 1
ATOM 2476 C C . LEU A 1 328 ? 1.670 5.275 -17.303 1.00 93.25 328 LEU A C 1
ATOM 2478 O O . LEU A 1 328 ? 1.039 4.395 -17.887 1.00 93.25 328 LEU A O 1
ATOM 2482 N N . GLN A 1 329 ? 1.078 6.219 -16.572 1.00 91.62 329 GLN A N 1
ATOM 2483 C CA . GLN A 1 329 ? -0.377 6.331 -16.407 1.00 91.62 329 GLN A CA 1
ATOM 2484 C C . GLN A 1 329 ? -0.904 7.662 -16.935 1.00 91.62 329 GLN A C 1
ATOM 2486 O O . GLN A 1 329 ? -0.192 8.667 -16.935 1.00 91.62 329 GLN A O 1
ATOM 2491 N N . ASP A 1 330 ? -2.145 7.666 -17.418 1.00 88.69 330 ASP A N 1
ATOM 2492 C CA . ASP A 1 330 ? -2.822 8.867 -17.877 1.00 88.69 330 ASP A CA 1
ATOM 2493 C C . ASP A 1 330 ? -3.122 9.802 -16.704 1.00 88.69 330 ASP A C 1
ATOM 2495 O O . ASP A 1 330 ? -3.338 9.384 -15.567 1.00 88.69 330 ASP A O 1
ATOM 2499 N N . ALA A 1 331 ? -3.119 11.100 -16.988 1.00 85.69 331 ALA A N 1
ATOM 2500 C CA . ALA A 1 331 ? -3.573 12.104 -16.038 1.00 85.69 331 ALA A CA 1
ATOM 2501 C C . ALA A 1 331 ? -5.057 12.409 -16.300 1.00 85.69 331 ALA A C 1
ATOM 2503 O O . ALA A 1 331 ? -5.507 12.280 -17.441 1.00 85.69 331 ALA A O 1
ATOM 2504 N N . PRO A 1 332 ? -5.822 12.871 -15.292 1.00 80.25 332 PRO A N 1
ATOM 2505 C CA . PRO A 1 332 ? -7.180 13.350 -15.507 1.00 80.25 332 PRO A CA 1
ATOM 2506 C C . PRO A 1 332 ? -7.239 14.356 -16.663 1.00 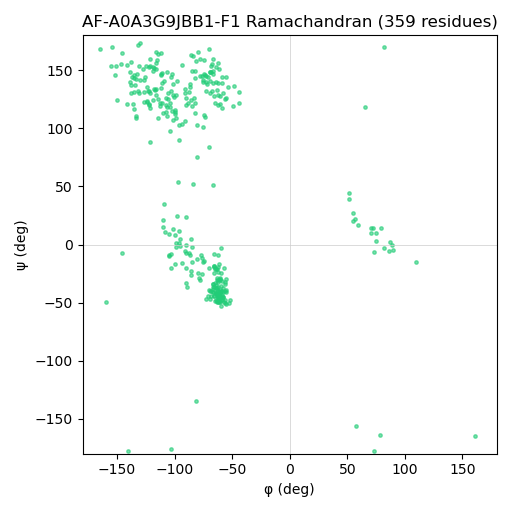80.25 332 PRO A C 1
ATOM 2508 O O . PRO A 1 332 ? -6.592 15.403 -16.629 1.00 80.25 332 PRO A O 1
ATOM 2511 N N . GLY A 1 333 ? -8.008 14.035 -17.701 1.00 79.31 333 GLY A N 1
ATOM 2512 C CA . GLY A 1 333 ? -8.071 14.855 -18.903 1.00 79.31 333 GLY A CA 1
ATOM 2513 C C . GLY A 1 333 ? -8.616 14.106 -20.113 1.00 79.31 333 GLY A C 1
ATOM 2514 O O . GLY A 1 333 ? -9.232 13.047 -19.995 1.00 79.31 333 GLY A O 1
ATOM 2515 N N . LEU A 1 334 ? -8.406 14.702 -21.287 1.00 81.38 334 LEU A N 1
ATOM 2516 C CA . LEU A 1 334 ? -8.873 14.178 -22.576 1.00 81.38 334 LEU A CA 1
ATOM 2517 C C . LEU A 1 334 ? -7.859 13.258 -23.267 1.00 81.38 334 LEU A C 1
ATOM 2519 O O . LEU A 1 334 ? -8.172 12.710 -24.319 1.00 81.38 334 LEU A O 1
ATOM 2523 N N . TYR A 1 335 ? -6.657 13.121 -22.708 1.00 84.81 335 TYR A N 1
ATOM 2524 C CA . TYR A 1 335 ? -5.557 12.364 -23.297 1.00 84.81 335 TYR A CA 1
ATOM 2525 C C . TYR A 1 335 ? -5.280 11.101 -22.480 1.00 84.81 335 TYR A C 1
ATOM 2527 O O . TYR A 1 335 ? -5.431 11.112 -21.261 1.00 84.81 335 TYR A O 1
ATOM 2535 N N . GLY A 1 336 ? -4.850 10.036 -23.159 1.00 86.81 336 GLY A N 1
ATOM 2536 C CA . GLY A 1 336 ? -4.320 8.831 -22.522 1.00 86.81 336 GLY A CA 1
ATOM 2537 C C . GLY A 1 336 ? -2.853 8.995 -22.113 1.00 86.81 336 GLY A C 1
ATOM 2538 O O . GLY A 1 336 ? -2.452 10.023 -21.562 1.00 86.81 336 GLY A O 1
ATOM 2539 N N . THR A 1 337 ? -2.030 7.990 -22.406 1.00 89.81 337 THR A N 1
ATOM 2540 C CA . THR A 1 337 ? -0.590 8.008 -22.110 1.00 89.81 337 THR A CA 1
ATOM 2541 C C . THR A 1 337 ? 0.256 8.100 -23.362 1.00 89.81 337 THR A C 1
ATOM 2543 O O . THR A 1 337 ? 0.006 7.423 -24.357 1.00 89.81 337 THR A O 1
ATOM 2546 N N . GLN A 1 338 ? 1.311 8.908 -23.303 1.00 91.12 338 GLN A N 1
ATOM 2547 C CA . GLN A 1 338 ? 2.313 8.960 -24.356 1.00 91.12 338 GLN A CA 1
ATOM 2548 C C . GLN A 1 338 ? 3.673 9.324 -23.775 1.00 91.12 338 GLN A C 1
ATOM 2550 O O . GLN A 1 338 ? 3.827 10.373 -23.145 1.00 91.12 338 GLN A O 1
ATOM 2555 N N . GLY A 1 339 ? 4.673 8.482 -24.021 1.00 90.75 339 GLY A N 1
ATOM 2556 C CA . GLY A 1 339 ? 6.028 8.703 -23.535 1.00 90.75 339 GLY A CA 1
ATOM 2557 C C . GLY A 1 339 ? 7.075 7.836 -24.220 1.00 90.75 339 GLY A C 1
ATOM 2558 O O . GLY A 1 339 ? 6.760 6.891 -24.942 1.00 90.75 339 GLY A O 1
ATOM 2559 N N . SER A 1 340 ? 8.340 8.185 -23.986 1.00 90.81 340 SER A N 1
ATOM 2560 C CA . SER A 1 340 ? 9.495 7.483 -24.542 1.00 90.81 340 SER A CA 1
ATOM 2561 C C . SER A 1 340 ? 10.559 7.199 -23.484 1.00 90.81 340 SER A C 1
ATOM 2563 O O . SER A 1 340 ? 10.793 8.004 -22.574 1.00 90.81 340 SER A O 1
ATOM 2565 N N . ALA A 1 341 ? 11.239 6.067 -23.652 1.00 92.00 341 ALA A N 1
ATOM 2566 C CA . ALA A 1 341 ? 12.457 5.710 -22.938 1.00 92.00 341 ALA A CA 1
ATOM 2567 C C . ALA A 1 341 ? 13.440 5.080 -23.932 1.00 92.00 341 ALA A C 1
ATOM 2569 O O . ALA A 1 341 ? 13.082 4.185 -24.695 1.00 92.00 341 ALA A O 1
ATOM 2570 N N . VAL A 1 342 ? 14.687 5.555 -23.946 1.00 90.88 342 VAL A N 1
ATOM 2571 C CA . VAL A 1 342 ? 15.698 5.105 -24.915 1.00 90.88 342 VAL A CA 1
ATOM 2572 C C . VAL A 1 342 ? 16.894 4.545 -24.174 1.00 90.88 342 VAL A C 1
ATOM 2574 O O . VAL A 1 342 ? 17.546 5.256 -23.410 1.00 90.88 342 VAL A O 1
ATOM 2577 N N . TYR A 1 343 ? 17.195 3.279 -24.428 1.00 91.19 343 TYR A N 1
ATOM 2578 C CA . TYR A 1 343 ? 18.338 2.583 -23.864 1.00 91.19 343 TYR A CA 1
ATOM 2579 C C . TYR A 1 343 ? 19.419 2.375 -24.919 1.00 91.19 343 TYR A C 1
ATOM 2581 O O . TYR A 1 343 ? 19.150 2.189 -26.103 1.00 91.19 343 TYR A O 1
ATOM 2589 N N . SER A 1 344 ? 20.669 2.368 -24.477 1.00 88.62 344 SER A N 1
ATOM 2590 C CA . SER A 1 344 ? 21.820 1.990 -25.294 1.00 88.62 344 SER A CA 1
ATOM 2591 C C . SER A 1 344 ? 22.610 0.884 -24.612 1.00 88.62 344 SER A C 1
ATOM 2593 O O . SER A 1 344 ? 22.601 0.758 -23.389 1.00 88.62 344 SER A O 1
ATOM 2595 N N . GLN A 1 345 ? 23.304 0.094 -25.418 1.00 85.81 345 GLN A N 1
ATOM 2596 C CA . GLN A 1 345 ? 24.254 -0.916 -24.968 1.00 85.81 345 GLN A CA 1
ATOM 2597 C C . GLN A 1 345 ? 25.667 -0.484 -25.363 1.00 85.81 345 GLN A C 1
ATOM 2599 O O . GLN A 1 345 ? 25.867 0.125 -26.417 1.00 85.81 345 GLN A O 1
ATOM 2604 N N . VAL A 1 346 ? 26.665 -0.819 -24.543 1.00 70.38 346 VAL A N 1
ATOM 2605 C CA . VAL A 1 346 ? 28.070 -0.525 -24.861 1.00 70.38 346 VAL A CA 1
ATOM 2606 C C . VAL A 1 346 ? 28.451 -1.206 -26.183 1.00 70.38 346 VAL A C 1
ATOM 2608 O O . VAL A 1 346 ? 28.415 -2.429 -26.286 1.00 70.38 346 VAL A O 1
ATOM 2611 N N . GLY A 1 347 ? 28.810 -0.406 -27.194 1.00 63.97 347 GLY A N 1
ATOM 2612 C CA . GLY A 1 347 ? 29.280 -0.885 -28.500 1.00 63.97 347 GLY A CA 1
ATOM 2613 C C . GLY A 1 347 ? 28.196 -1.350 -29.483 1.00 63.97 347 GLY A C 1
ATOM 2614 O O . GLY A 1 347 ? 28.542 -2.005 -30.464 1.00 63.97 347 GLY A O 1
ATOM 2615 N N . GLY A 1 348 ? 26.913 -1.039 -29.256 1.00 62.34 348 GLY A N 1
ATOM 2616 C CA . GLY A 1 348 ? 25.818 -1.475 -30.134 1.00 62.34 348 GLY A CA 1
ATOM 2617 C C . GLY A 1 348 ? 24.716 -0.437 -30.367 1.00 62.34 348 GLY A C 1
ATOM 2618 O O . GLY A 1 348 ? 24.785 0.692 -29.889 1.00 62.34 348 GLY A O 1
ATOM 2619 N N . ASN A 1 349 ? 23.694 -0.841 -31.130 1.00 62.59 349 ASN A N 1
ATOM 2620 C CA . ASN A 1 34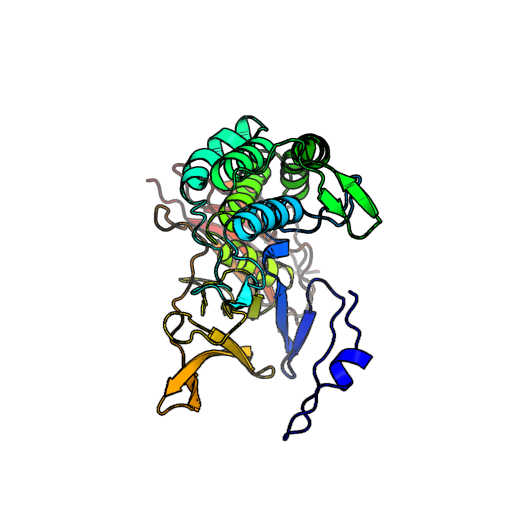9 ? 22.544 -0.005 -31.497 1.00 62.59 349 ASN A CA 1
ATOM 2621 C C . ASN A 1 349 ? 21.678 0.355 -30.279 1.00 62.59 349 ASN A C 1
ATOM 2623 O O . ASN A 1 349 ? 21.554 -0.448 -29.350 1.00 62.59 349 ASN A O 1
ATOM 2627 N N . SER A 1 350 ? 21.042 1.529 -30.325 1.00 67.69 350 SER A N 1
ATOM 2628 C CA . SER A 1 350 ? 20.040 1.955 -29.343 1.00 67.69 350 SER A CA 1
ATOM 2629 C C . SER A 1 350 ? 18.753 1.133 -29.458 1.00 67.69 350 SER A C 1
ATOM 2631 O O . SER A 1 350 ? 18.289 0.842 -30.560 1.00 67.69 350 SER A O 1
ATOM 2633 N N . LEU A 1 351 ? 18.166 0.800 -28.310 1.00 68.44 351 LEU A N 1
ATOM 2634 C CA . LEU A 1 351 ? 16.814 0.272 -28.174 1.00 68.44 351 LEU A CA 1
ATOM 2635 C C . LEU A 1 351 ? 15.900 1.430 -27.765 1.00 68.44 351 LEU A C 1
ATOM 2637 O O . LEU A 1 351 ? 16.021 1.965 -26.663 1.00 68.44 351 LEU A O 1
ATOM 2641 N N . THR A 1 352 ? 14.997 1.825 -28.657 1.00 67.12 352 THR A N 1
ATOM 2642 C CA . THR A 1 352 ? 13.987 2.850 -28.376 1.00 67.12 352 THR A CA 1
ATOM 2643 C C . THR A 1 352 ? 12.672 2.178 -28.018 1.00 67.12 352 THR A C 1
ATOM 2645 O O . THR A 1 352 ? 12.188 1.331 -28.768 1.00 67.12 352 THR A O 1
ATOM 2648 N N . PHE A 1 353 ? 12.092 2.577 -26.891 1.00 62.62 353 PHE A N 1
ATOM 2649 C CA . PHE A 1 353 ? 10.697 2.321 -26.577 1.00 62.62 353 PHE A CA 1
ATOM 2650 C C . PHE A 1 353 ? 9.899 3.613 -26.772 1.00 62.62 353 PHE A C 1
ATOM 2652 O O . PHE A 1 353 ? 10.133 4.594 -26.061 1.00 62.62 353 PHE A O 1
ATOM 2659 N N . ASP A 1 354 ? 8.944 3.568 -27.700 1.00 60.81 354 ASP A N 1
ATOM 2660 C CA . ASP A 1 354 ? 7.929 4.598 -27.904 1.00 60.81 354 ASP A CA 1
ATOM 2661 C C . ASP A 1 354 ? 6.563 3.985 -27.571 1.00 60.81 354 ASP A C 1
ATOM 2663 O O . ASP A 1 354 ? 6.068 3.106 -28.279 1.00 60.81 354 ASP A O 1
ATOM 2667 N N . GLY A 1 355 ? 5.974 4.411 -26.454 1.00 59.31 355 GLY A N 1
ATOM 2668 C CA . GLY A 1 355 ? 4.639 4.000 -26.033 1.00 59.31 355 GLY A CA 1
ATOM 2669 C C . GLY A 1 355 ? 3.648 5.126 -26.293 1.00 59.31 355 GLY A C 1
ATOM 2670 O O . GLY A 1 355 ? 3.812 6.224 -25.762 1.00 59.31 355 GLY A O 1
ATOM 2671 N N . SER A 1 356 ? 2.611 4.864 -27.089 1.00 52.84 356 SER A N 1
ATOM 2672 C CA . SER A 1 356 ? 1.508 5.810 -27.284 1.00 52.84 356 SER A CA 1
ATOM 2673 C C . SER A 1 356 ? 0.168 5.086 -27.232 1.00 52.84 356 SER A C 1
ATOM 2675 O O . SER A 1 356 ? -0.092 4.187 -28.031 1.00 52.84 356 SER A O 1
ATOM 2677 N N . ILE A 1 357 ? -0.675 5.493 -26.290 1.00 56.03 357 ILE A N 1
ATOM 2678 C CA . ILE A 1 357 ? -2.104 5.201 -26.243 1.00 56.03 357 ILE A CA 1
ATOM 2679 C C . ILE A 1 357 ? -2.806 6.558 -26.249 1.00 56.03 357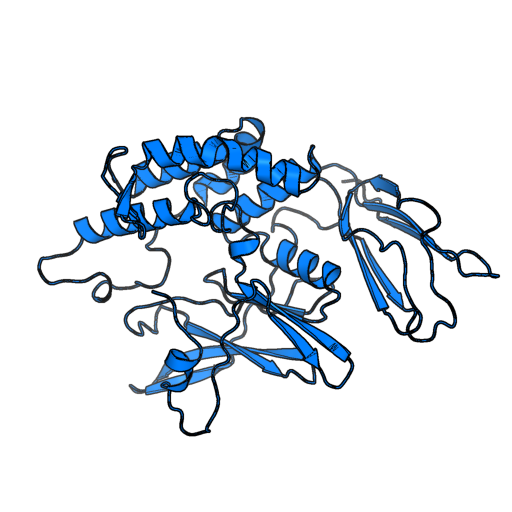 ILE A C 1
ATOM 2681 O O . ILE A 1 357 ? -3.093 7.152 -25.210 1.00 56.03 357 ILE A O 1
ATOM 2685 N N . SER A 1 358 ? -3.070 7.067 -27.450 1.00 52.72 358 SER A N 1
ATOM 2686 C CA . SER A 1 358 ? -3.799 8.319 -27.650 1.00 52.72 358 SER A CA 1
ATOM 2687 C C . SER A 1 358 ? -5.265 7.999 -27.911 1.00 52.72 358 SER A C 1
ATOM 2689 O O . SER A 1 358 ? -5.677 7.787 -29.049 1.00 52.72 358 SER A O 1
ATOM 2691 N N . LEU A 1 359 ? -6.060 7.936 -26.845 1.00 50.38 359 LEU A N 1
ATOM 2692 C CA . LEU A 1 359 ? -7.515 7.890 -26.941 1.00 50.38 359 LEU A CA 1
ATOM 2693 C C . LEU A 1 359 ? -8.064 9.244 -26.503 1.00 50.38 359 LEU A C 1
ATOM 2695 O O . LEU A 1 359 ? -7.822 9.687 -25.384 1.00 50.38 359 LEU A O 1
ATOM 2699 N N . THR A 1 360 ? -8.752 9.917 -27.424 1.00 47.19 360 THR A N 1
ATOM 2700 C CA . THR A 1 360 ? -9.486 11.156 -27.155 1.00 47.19 360 THR A CA 1
ATOM 2701 C C . THR A 1 360 ? -10.874 10.770 -26.655 1.00 47.19 360 THR A C 1
ATOM 2703 O O . THR A 1 360 ? -11.555 9.989 -27.322 1.00 47.19 360 THR A O 1
ATOM 2706 N N . ARG A 1 361 ? -11.266 11.252 -25.471 1.00 48.91 361 ARG A N 1
ATOM 2707 C CA . ARG A 1 361 ? -12.631 11.062 -24.951 1.00 48.91 361 ARG A CA 1
ATOM 2708 C C . ARG A 1 361 ? -13.640 11.963 -25.647 1.00 48.91 361 ARG A C 1
ATOM 2710 O O . ARG A 1 361 ? -13.287 13.137 -25.901 1.00 48.91 361 ARG A O 1
#

Secondary structure (DSSP, 8-state):
----HHHHHT---TT---PPP--SSEEEEE-TTS-EEEEEEGGGGSTTTS--SSSTTTT--HHHHHHHHHHHHHHTTPPTT--GGGSTTBTB--S---HHHHTTHHHHHHHT-HHHHHHHHHHHHH---TT--EE-TTS-EE-HHHHHHHTTTHHHHHHHHTTSHHHHHHHHHHHHHHHHH-TTHHHHHHHHHHHTT-SEEEEE-SSS-EESBTT-SSEEEE------SS--TTTS-EEEEEE-TTT--EEEEEEEEETTEEEEEE--PPPB-SS-TTS----EEEEEE-TT-SS-EEESS--EEEESEEEEPPPSEE-TT-EEEEEEEPPSSS--EEEEEEEEETTS--EEEEEEE----

Sequence (361 aa):
MNVTQTDLNNIQNSANYKIKYCSDTIYYVTSSNGQKMAFTHGNIFTMFNAPDLQSSLSPLPVGHFVTRAIGYMLNNTLTPGQTVADLSGQGNPNGIDLSGLVSSVGSLITSGNLVSAVLDYIIKVTGIPENEPIILANGQTKTMADAKQIYSGLQDQWIADWGGGTNGEMITGKSAIADLSGTYIAWFAQQSALESNSNLIVLGHTHAPKLGITNGFVQYVNDGFECPSNPDVPPQTFTFAVIDTDTCQSNVCQVIKQNNSYQIVPFAAPPDSVISSMSMDYSCYVSIDNTQGKSTLTLTKPATNEHGYYVVSPPQQINPGEQVKFWLQDAPGLYGTQGSAVYSQVGGNSLTFDGSISLTR

Foldseek 3Di:
DDDDLVNQQVDDDPVPDGDDDDPDQWDWAAAPVGFIEIEHALLCQALQSRQVCPFPPGRDGNVVQLVVLQVLLVVVVDDPPDDLLPDPPALASPPPQLVVCLVCLLVCLVVLCNSVVVLVSSCVVSVDDQAHWDQDPVRDTDGSVRSCVRCSCSSVVQLVVQVHDPRSSVSNSQNNSCVNPVAQSVLVQLLVCQQVVHQEYEHAYALAWAFAEDVGPHTYTHQHTRPRSDPPAPPGWHKGKDADSNVRDIFIWTWHQDPNDIDIDTDPGYHHYNDDPVDDKLKDKDKDDLQVPPFKWAWPDFKDWPFFAWSFGDDRIAGHRDMHMTMGTGDPDQFTTWIKTWIDGVPDDIDIDTDGDGHGD

Radius of gyration: 22.84 Å; Cα contacts (8 Å, |Δi|>4): 690; chains: 1; bounding box: 52×53×65 Å

Solvent-accessible surface area (backbone atoms only — not comparable to full-atom values): 20267 Å² total; per-residue (Å²): 135,86,86,46,55,72,62,42,67,70,60,81,55,98,81,72,67,77,68,80,72,73,92,57,79,61,46,75,48,70,22,92,80,68,52,26,34,38,38,34,51,45,36,72,64,13,68,44,56,15,68,30,76,81,41,98,59,51,53,58,27,61,43,53,58,54,51,49,30,50,51,50,34,49,60,74,69,51,55,95,93,58,54,74,61,77,48,84,75,43,36,46,85,86,77,76,79,42,59,83,50,52,84,44,42,69,62,26,56,78,68,66,42,46,63,49,53,52,52,53,49,48,32,66,77,32,64,43,57,53,79,45,82,42,78,44,98,86,71,48,75,45,30,57,59,52,47,45,63,61,46,55,59,50,65,63,50,45,15,50,75,54,73,28,69,75,62,2,49,52,52,42,43,42,15,45,36,21,66,46,67,45,48,40,47,49,32,52,46,47,47,54,20,38,74,69,60,23,53,26,28,38,30,48,63,42,62,60,44,26,43,36,38,63,93,51,95,44,46,40,35,28,34,8,57,44,64,42,74,48,90,50,42,74,89,51,66,41,38,40,65,50,71,42,65,71,77,68,46,77,46,42,33,29,53,43,63,54,95,96,37,80,44,79,43,84,39,90,45,51,58,40,37,60,58,58,94,91,57,82,82,41,59,47,80,47,74,52,79,25,53,88,40,93,51,49,34,33,47,76,54,84,68,48,61,88,33,40,47,65,77,33,64,78,65,66,62,44,46,51,62,35,68,51,50,30,30,34,32,42,47,98,72,57,51,17,17,25,37,40,46,39,30,32,35,88,95,58,75,70,50,76,46,77,49,74,44,84,52,76,117

Nearest PDB structures (foldseek):
  4jox-assembly1_A  TM=8.856E-01  e=1.956E-03  Bacillus thuringiensis
  5xch-assembly2_B  TM=5.661E-01  e=5.255E-02  Entamoeba histolytica
  1w24-assembly1_A  TM=5.765E-01  e=9.362E-02  Homo sapiens
  6xs5-assembly1_A  TM=5.530E-01  e=7.063E-01  Homo sapiens
  7sbd-assembly1_H  TM=2.624E-01  e=2.647E-01  Mus musculus

pLDDT: mean 87.53, std 10.14, range [47.19, 98.38]

Mean predicted aligned error: 6.53 Å

Organism: NCBI:txid213615